Protein AF-A0A970QDA0-F1 (afdb_monomer_lite)

Radius of gyration: 39.22 Å; chains: 1; bounding box: 93×27×110 Å

Secondary structure (DSSP, 8-state):
--HHHHHHHHS-SS-HHHHIIIIITT-HHHHHHHHHHHS-S--TT---SSHHHHHT-S----HHHHHHHHHHHHHHTHHHHHHHHHHHHHHHHHHHHHHHHHHHHHHHHHHHHHHHHHHHHHHHHHHHHHHHHHTT-S------------------------------------------------------

pLDDT: mean 73.21, std 20.28, range [34.41, 95.0]

Structure (mmCIF, N/CA/C/O backbone):
data_AF-A0A970QDA0-F1
#
_entry.id   AF-A0A970QDA0-F1
#
loop_
_atom_site.group_PDB
_atom_site.id
_atom_site.type_symbol
_atom_site.label_atom_id
_atom_site.label_alt_id
_atom_site.label_comp_id
_atom_site.label_asym_id
_atom_site.label_entity_id
_atom_site.label_seq_id
_atom_site.pdbx_PDB_ins_code
_atom_site.Cartn_x
_atom_site.Cartn_y
_atom_site.Cartn_z
_atom_site.occupancy
_atom_site.B_iso_or_equiv
_atom_site.auth_seq_id
_atom_site.auth_comp_id
_atom_site.auth_asym_id
_atom_site.auth_atom_id
_atom_site.pdbx_PDB_model_num
ATOM 1 N N . MET A 1 1 ? -12.829 0.512 25.820 1.00 68.25 1 MET A N 1
ATOM 2 C CA . MET A 1 1 ? -12.091 -0.408 24.930 1.00 68.25 1 MET A CA 1
ATOM 3 C C . MET A 1 1 ? -10.737 0.226 24.695 1.00 68.25 1 MET A C 1
ATOM 5 O O . MET A 1 1 ? -10.721 1.421 24.430 1.00 68.25 1 MET A O 1
ATOM 9 N N . ASP A 1 2 ? -9.644 -0.507 24.900 1.00 84.81 2 ASP A N 1
ATOM 10 C CA . ASP A 1 2 ? -8.295 0.014 24.648 1.00 84.81 2 ASP A CA 1
ATOM 11 C C . ASP A 1 2 ? -8.039 0.102 23.134 1.00 84.81 2 ASP A C 1
ATOM 13 O O . ASP A 1 2 ? -8.603 -0.679 22.363 1.00 84.81 2 ASP A O 1
ATOM 17 N N . ILE A 1 3 ? -7.206 1.044 22.701 1.00 84.81 3 ILE A N 1
ATOM 18 C CA . ILE A 1 3 ? -6.942 1.313 21.284 1.00 84.81 3 ILE A CA 1
ATOM 19 C C . ILE A 1 3 ? -6.270 0.119 20.588 1.00 84.81 3 ILE A C 1
ATOM 21 O O . ILE A 1 3 ? -6.556 -0.160 19.426 1.00 84.81 3 ILE A O 1
ATOM 25 N N . VAL A 1 4 ? -5.475 -0.663 21.326 1.00 86.06 4 VAL A N 1
ATOM 26 C CA . VAL A 1 4 ? -4.876 -1.913 20.835 1.00 86.06 4 VAL A CA 1
ATOM 27 C C . VAL A 1 4 ? -5.954 -2.967 20.590 1.00 86.06 4 VAL A C 1
ATOM 29 O O . VAL A 1 4 ? -6.064 -3.500 19.489 1.00 86.06 4 VAL A O 1
ATOM 32 N N . THR A 1 5 ? -6.831 -3.198 21.572 1.00 85.38 5 THR A N 1
ATOM 33 C CA . THR A 1 5 ? -7.961 -4.135 21.418 1.00 85.38 5 THR A CA 1
ATOM 34 C C . THR A 1 5 ? -8.923 -3.706 20.306 1.00 85.38 5 THR A C 1
ATOM 36 O O . THR A 1 5 ? -9.565 -4.540 19.663 1.00 85.38 5 THR A O 1
ATOM 39 N N . PHE A 1 6 ? -9.017 -2.396 20.048 1.00 86.94 6 PHE A N 1
ATOM 40 C CA . PHE A 1 6 ? -9.775 -1.848 18.931 1.00 86.94 6 PHE A CA 1
ATOM 41 C C . PHE A 1 6 ? -9.149 -2.255 17.594 1.00 86.94 6 PHE A C 1
ATOM 43 O O . PHE A 1 6 ? -9.845 -2.788 16.731 1.00 86.94 6 PHE A O 1
ATOM 50 N N . TRP A 1 7 ? -7.835 -2.090 17.432 1.00 88.69 7 TRP A N 1
ATOM 51 C CA . TRP A 1 7 ? -7.136 -2.576 16.244 1.00 88.69 7 TRP A CA 1
ATOM 52 C C . TRP A 1 7 ? -7.300 -4.087 16.055 1.00 88.69 7 TRP A C 1
ATOM 54 O O . TRP A 1 7 ? -7.633 -4.525 14.963 1.00 88.69 7 TRP A O 1
ATOM 64 N N . GLU A 1 8 ? -7.182 -4.895 17.105 1.00 87.44 8 GLU A N 1
ATOM 65 C CA . GLU A 1 8 ? -7.379 -6.350 16.993 1.00 87.44 8 GLU A CA 1
ATOM 66 C C . GLU A 1 8 ? -8.797 -6.725 16.535 1.00 87.44 8 GLU A C 1
ATOM 68 O O . GLU A 1 8 ? -8.993 -7.697 15.806 1.00 87.44 8 GLU A O 1
ATOM 73 N N . THR A 1 9 ? -9.796 -5.929 16.924 1.00 85.69 9 THR A N 1
ATOM 74 C CA . THR A 1 9 ? -11.198 -6.172 16.564 1.00 85.69 9 THR A CA 1
ATOM 75 C C . THR A 1 9 ? -11.522 -5.715 15.138 1.00 85.69 9 THR A C 1
ATOM 77 O O . THR A 1 9 ? -12.296 -6.371 14.440 1.00 85.69 9 THR A O 1
ATOM 80 N N . TYR A 1 10 ? -10.957 -4.587 14.691 1.00 86.19 10 TYR A N 1
ATOM 81 C CA . TYR A 1 10 ? -11.354 -3.922 13.440 1.00 86.19 10 TYR A CA 1
ATOM 82 C C . TYR A 1 10 ? -10.259 -3.886 12.359 1.00 86.19 10 TYR A C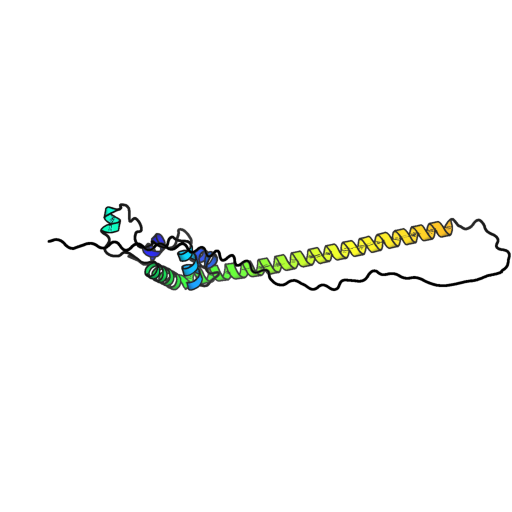 1
ATOM 84 O O . TYR A 1 10 ? -10.586 -3.838 11.173 1.00 86.19 10 TYR A O 1
ATOM 92 N N . GLY A 1 11 ? -8.984 -3.917 12.739 1.00 77.75 11 GLY A N 1
ATOM 93 C CA . GLY A 1 11 ? -7.785 -3.653 11.930 1.00 77.75 11 GLY A CA 1
ATOM 94 C C . GLY A 1 11 ? -7.262 -4.813 11.080 1.00 77.75 11 GLY A C 1
ATOM 95 O O . GLY A 1 11 ? -6.218 -4.675 10.447 1.00 77.75 11 GLY A O 1
ATOM 96 N N . SER A 1 12 ? -8.008 -5.921 10.980 1.00 75.62 12 SER A N 1
ATOM 97 C CA . SER A 1 12 ? -7.566 -7.164 10.321 1.00 75.62 12 SER A CA 1
ATOM 98 C C . SER A 1 12 ? -6.380 -7.823 11.049 1.00 75.62 12 SER A C 1
ATOM 100 O O . SER A 1 12 ? -5.769 -7.254 11.944 1.00 75.62 12 SER A O 1
ATOM 102 N N . THR A 1 13 ? -6.041 -9.058 10.679 1.00 82.88 13 THR A N 1
ATOM 103 C CA . THR A 1 13 ? -4.892 -9.806 11.229 1.00 82.88 13 THR A CA 1
ATOM 104 C C . THR A 1 13 ? -3.544 -9.350 10.652 1.00 82.88 13 THR A C 1
ATOM 106 O O . THR A 1 13 ? -2.541 -10.046 10.778 1.00 82.88 13 THR A O 1
ATOM 109 N N . THR A 1 14 ? -3.525 -8.224 9.945 1.00 87.56 14 THR A N 1
ATOM 110 C CA . THR A 1 14 ? -2.367 -7.682 9.224 1.00 87.56 14 THR A CA 1
ATOM 111 C C . THR A 1 14 ? -1.605 -6.670 10.072 1.00 87.56 14 THR A C 1
ATOM 113 O O . THR A 1 14 ? -2.196 -5.946 10.871 1.00 87.56 14 THR A O 1
ATOM 116 N N . SER A 1 15 ? -0.289 -6.586 9.856 1.00 92.12 15 SER A N 1
ATOM 117 C CA . SER A 1 15 ? 0.554 -5.551 10.461 1.00 92.12 15 SER A CA 1
ATOM 118 C C . SER A 1 15 ? 0.097 -4.147 10.027 1.00 92.12 15 SER A C 1
ATOM 120 O O . SER A 1 15 ? -0.318 -3.984 8.875 1.00 92.12 15 SER A O 1
ATOM 122 N N . PRO A 1 16 ? 0.206 -3.112 10.884 1.00 92.56 16 PRO A N 1
ATOM 123 C CA . PRO A 1 16 ? -0.085 -1.724 10.512 1.00 92.56 16 PRO A CA 1
ATOM 124 C C . PRO A 1 16 ? 0.681 -1.252 9.268 1.00 92.56 16 PRO A C 1
ATOM 126 O O . PRO A 1 16 ? 0.113 -0.576 8.412 1.00 92.56 16 PRO A O 1
ATOM 129 N N . ALA A 1 17 ? 1.944 -1.670 9.120 1.00 92.94 17 ALA A N 1
ATOM 130 C CA . ALA A 1 17 ? 2.762 -1.340 7.951 1.00 92.94 17 ALA A CA 1
ATOM 131 C C . ALA A 1 17 ? 2.180 -1.937 6.663 1.00 92.94 17 ALA A C 1
ATOM 133 O O . ALA A 1 17 ? 1.976 -1.224 5.679 1.00 92.94 17 ALA A O 1
ATOM 134 N N . ASP A 1 18 ? 1.835 -3.226 6.697 1.00 92.25 18 ASP A N 1
ATOM 135 C CA . ASP A 1 18 ? 1.219 -3.913 5.561 1.00 92.25 18 ASP A CA 1
ATOM 136 C C . ASP A 1 18 ? -0.144 -3.317 5.228 1.00 92.25 18 ASP A C 1
ATOM 138 O O . ASP A 1 18 ? -0.474 -3.137 4.059 1.00 92.25 18 ASP A O 1
ATOM 142 N N . PHE A 1 19 ? -0.927 -2.964 6.247 1.00 93.81 19 PHE A N 1
ATOM 143 C CA . PHE A 1 19 ? -2.225 -2.330 6.075 1.00 93.81 19 PHE A CA 1
ATOM 144 C C . PHE A 1 19 ? -2.097 -0.997 5.326 1.00 93.81 19 PHE A C 1
ATOM 146 O O . PHE A 1 19 ? -2.723 -0.792 4.281 1.00 93.81 19 PHE A O 1
ATOM 153 N N . VAL A 1 20 ? -1.249 -0.092 5.819 1.00 94.00 20 VAL A N 1
ATOM 154 C CA . VAL A 1 20 ? -1.057 1.222 5.193 1.00 94.00 20 VAL A CA 1
ATOM 155 C C . VAL A 1 20 ? -0.472 1.073 3.787 1.00 94.00 20 VAL A C 1
ATOM 157 O O . VAL A 1 20 ? -0.876 1.795 2.870 1.00 94.00 20 VAL A O 1
ATOM 160 N N . TRP A 1 21 ? 0.425 0.109 3.576 1.00 93.56 21 TRP A N 1
ATOM 161 C CA . TRP A 1 21 ? 1.013 -0.153 2.267 1.00 93.56 21 TRP A CA 1
ATOM 162 C C . TRP A 1 21 ? 0.007 -0.715 1.254 1.00 93.56 21 TRP A C 1
ATOM 164 O O . TRP A 1 21 ? -0.106 -0.188 0.144 1.00 93.56 21 TRP A O 1
ATOM 174 N N . GLN A 1 22 ? -0.750 -1.748 1.625 1.00 91.06 22 GLN A N 1
ATOM 175 C CA . GLN A 1 22 ? -1.690 -2.432 0.733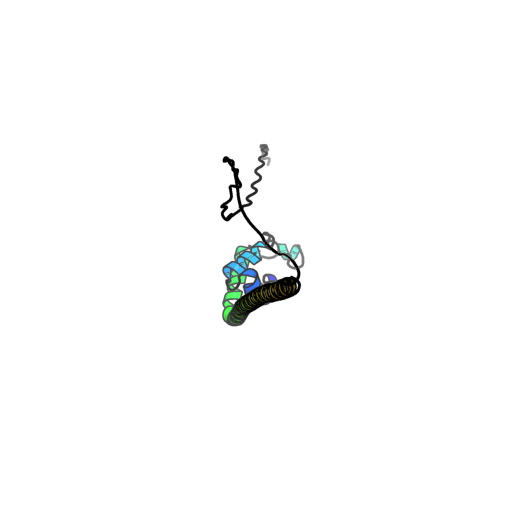 1.00 91.06 22 GLN A CA 1
ATOM 176 C C . GLN A 1 22 ? -2.851 -1.528 0.319 1.00 91.06 22 GLN A C 1
ATOM 178 O O . GLN A 1 22 ? -3.201 -1.471 -0.862 1.00 91.06 22 GLN A O 1
ATOM 183 N N . TYR A 1 23 ? -3.445 -0.807 1.273 1.00 90.94 23 TYR A N 1
ATOM 184 C CA . TYR A 1 23 ? -4.644 -0.016 1.004 1.00 90.94 23 TYR A CA 1
ATOM 185 C C . TYR A 1 23 ? -4.303 1.425 0.593 1.00 90.94 23 TYR A C 1
ATOM 187 O O . TYR A 1 23 ? -4.865 1.941 -0.379 1.00 90.94 23 TYR A O 1
ATOM 195 N N . GLY A 1 24 ? -3.372 2.079 1.289 1.00 88.88 24 GLY A N 1
ATOM 196 C CA . GLY A 1 24 ? -3.097 3.512 1.132 1.00 88.88 24 GLY A CA 1
ATOM 197 C C . GLY A 1 24 ? -1.805 3.871 0.410 1.00 88.88 24 GLY A C 1
ATOM 198 O O . GLY A 1 24 ? -1.641 5.030 0.044 1.00 88.88 24 GLY A O 1
ATOM 199 N N . LYS A 1 25 ? -0.882 2.920 0.204 1.00 89.69 25 LYS A N 1
ATOM 200 C CA . LYS A 1 25 ? 0.476 3.182 -0.315 1.00 89.69 25 LYS A CA 1
ATOM 201 C C . LYS A 1 25 ? 1.237 4.264 0.480 1.00 89.69 25 LYS A C 1
ATOM 203 O O . LYS A 1 25 ? 2.090 4.975 -0.057 1.00 89.69 25 LYS A O 1
ATOM 208 N N . GLY A 1 26 ? 0.950 4.364 1.780 1.00 86.50 26 GLY A N 1
ATOM 209 C CA . GLY A 1 26 ? 1.550 5.347 2.690 1.00 86.50 26 GLY A CA 1
ATOM 210 C C . GLY A 1 26 ? 0.618 6.449 3.182 1.00 86.50 26 GLY A C 1
ATOM 211 O O . GLY A 1 26 ? 1.019 7.181 4.078 1.00 86.50 26 GLY A O 1
ATOM 212 N N . ASP A 1 27 ? -0.600 6.562 2.649 1.00 91.94 27 ASP A N 1
ATOM 213 C CA . ASP A 1 27 ? -1.609 7.486 3.176 1.00 91.94 27 ASP A CA 1
ATOM 214 C C . ASP A 1 27 ? -2.617 6.767 4.090 1.00 91.94 27 ASP A C 1
ATOM 216 O O . ASP A 1 27 ? -3.281 5.813 3.672 1.00 91.94 27 ASP A O 1
ATOM 220 N N . ILE A 1 28 ? -2.736 7.243 5.332 1.00 93.44 28 ILE A N 1
ATOM 221 C CA . ILE A 1 28 ? -3.591 6.666 6.380 1.00 93.44 28 ILE A CA 1
ATOM 222 C C . ILE A 1 28 ? -5.070 6.822 6.013 1.00 93.44 28 ILE A C 1
ATOM 224 O O . ILE A 1 28 ? -5.828 5.851 6.074 1.00 93.44 28 ILE A O 1
ATOM 228 N N . ASP A 1 29 ? -5.486 8.020 5.594 1.00 93.19 29 ASP A N 1
ATOM 229 C CA . ASP A 1 29 ? -6.893 8.318 5.307 1.00 93.19 29 ASP A CA 1
ATOM 230 C C . ASP A 1 29 ? -7.392 7.473 4.126 1.00 93.19 29 ASP A C 1
ATOM 232 O O . ASP A 1 29 ? -8.417 6.785 4.215 1.00 93.19 29 ASP A O 1
ATOM 236 N N . THR A 1 30 ? -6.604 7.421 3.047 1.00 93.56 30 THR A N 1
ATOM 237 C CA . THR A 1 30 ? -6.895 6.556 1.901 1.00 93.56 30 THR A CA 1
ATOM 238 C C . THR A 1 30 ? -6.893 5.074 2.282 1.00 93.56 30 THR A C 1
ATOM 240 O O . THR A 1 30 ? -7.773 4.339 1.816 1.00 93.56 30 THR A O 1
ATOM 243 N N . ALA A 1 31 ? -5.952 4.619 3.123 1.00 93.00 31 ALA A N 1
ATOM 244 C CA . ALA A 1 31 ? -5.891 3.228 3.577 1.00 93.00 31 ALA A CA 1
ATOM 245 C C . ALA A 1 31 ? -7.173 2.824 4.312 1.00 93.00 31 ALA A C 1
ATOM 247 O O . ALA A 1 31 ? -7.846 1.865 3.919 1.00 93.00 31 ALA A O 1
ATOM 248 N N . VAL A 1 32 ? -7.556 3.600 5.328 1.00 93.00 32 VAL A N 1
ATOM 249 C CA . VAL A 1 32 ? -8.740 3.337 6.150 1.00 93.00 32 VAL A CA 1
ATOM 250 C C . VAL A 1 32 ? -10.011 3.418 5.304 1.00 93.00 32 VAL A C 1
ATOM 252 O O . VAL A 1 32 ? -10.837 2.503 5.346 1.00 93.00 32 VAL A O 1
ATOM 255 N N . LYS A 1 33 ? -10.166 4.439 4.451 1.00 92.06 33 LYS A N 1
ATOM 256 C CA . LYS A 1 33 ? -11.346 4.565 3.576 1.00 92.06 33 LYS A CA 1
ATOM 257 C C . LYS A 1 33 ? -11.494 3.388 2.618 1.00 92.06 33 LYS A C 1
ATOM 259 O O . LYS A 1 33 ? -12.608 2.882 2.457 1.00 92.06 33 LYS A O 1
ATOM 264 N N . LYS A 1 34 ? -10.407 2.943 1.980 1.00 93.25 34 LYS A N 1
ATOM 265 C CA . LYS A 1 34 ? -10.437 1.785 1.072 1.00 93.25 34 LYS A CA 1
ATOM 266 C C . LYS A 1 34 ? -10.735 0.492 1.818 1.00 93.25 34 LYS A C 1
ATOM 268 O O . LYS A 1 34 ? -11.597 -0.257 1.365 1.00 93.25 34 LYS A O 1
ATOM 273 N N . TYR A 1 35 ? -10.107 0.266 2.968 1.00 91.56 35 TYR A N 1
ATOM 274 C CA . TYR A 1 35 ? -10.378 -0.903 3.799 1.00 91.56 35 TYR A CA 1
ATOM 275 C C . TYR A 1 35 ? -11.853 -0.971 4.223 1.00 91.56 35 TYR A C 1
ATOM 277 O O . TYR A 1 35 ? -12.536 -1.966 3.981 1.00 91.56 35 TYR A O 1
ATOM 285 N N . LEU A 1 36 ? -12.398 0.128 4.751 1.00 89.44 36 LEU A N 1
ATOM 286 C CA . LEU A 1 36 ? -13.795 0.188 5.186 1.00 89.44 36 LEU A CA 1
ATOM 287 C C . LEU A 1 36 ? -14.798 0.143 4.027 1.00 89.44 36 LEU A C 1
ATOM 289 O O . LEU A 1 36 ? -15.982 -0.060 4.273 1.00 89.44 36 LEU A O 1
ATOM 293 N N . ARG A 1 37 ? -14.387 0.410 2.778 1.00 89.19 37 ARG A N 1
ATOM 294 C CA . ARG A 1 37 ? -15.245 0.225 1.588 1.00 89.19 37 ARG A CA 1
ATOM 295 C C . ARG A 1 37 ? -15.416 -1.247 1.224 1.00 89.19 37 ARG A C 1
ATOM 297 O O . ARG A 1 37 ? -16.441 -1.594 0.655 1.00 89.19 37 ARG A O 1
ATOM 304 N N . GLN A 1 38 ? -14.426 -2.086 1.525 1.00 87.19 38 GLN A N 1
ATOM 305 C CA . GLN A 1 38 ? -14.481 -3.523 1.237 1.00 87.19 38 GLN A CA 1
ATOM 306 C C . GLN A 1 38 ? -15.329 -4.293 2.252 1.00 87.19 38 GLN A C 1
ATOM 308 O O . GLN A 1 38 ? -15.718 -5.433 2.011 1.00 87.19 38 GLN A O 1
ATOM 313 N N . LYS A 1 39 ? -15.603 -3.685 3.404 1.00 83.31 39 LYS A N 1
ATOM 314 C CA . LYS A 1 39 ? -16.379 -4.296 4.473 1.00 83.31 39 LYS A CA 1
ATOM 315 C C . LYS A 1 39 ? -17.857 -3.907 4.347 1.00 83.31 39 LYS A C 1
ATOM 317 O O . LYS A 1 39 ? -18.158 -2.792 3.915 1.00 83.31 39 LYS A O 1
ATOM 322 N N . PRO A 1 40 ? -18.786 -4.803 4.726 1.00 75.94 40 PRO A N 1
ATOM 323 C CA . PRO A 1 40 ? -20.213 -4.503 4.709 1.00 75.94 40 PRO A CA 1
ATOM 324 C C . PRO A 1 40 ? -20.528 -3.222 5.487 1.00 75.94 40 PRO A C 1
ATOM 326 O O . PRO A 1 40 ? -19.939 -2.962 6.534 1.00 75.94 40 PRO A O 1
ATOM 329 N N . SER A 1 41 ? -21.494 -2.434 5.006 1.00 64.25 41 SER A N 1
ATOM 330 C CA . SER A 1 41 ? -21.889 -1.166 5.642 1.00 64.25 41 SER A CA 1
ATOM 331 C C . SER A 1 41 ? -22.409 -1.337 7.075 1.00 64.25 41 SER A C 1
ATOM 333 O O . SER A 1 41 ? -22.393 -0.385 7.855 1.00 64.25 41 SER A O 1
ATOM 335 N N . PHE A 1 42 ? -22.825 -2.549 7.446 1.00 58.38 42 PHE A N 1
ATOM 336 C CA . PHE A 1 42 ? -23.323 -2.881 8.775 1.00 58.38 42 PHE A CA 1
ATOM 337 C C . PHE A 1 42 ? -22.182 -3.193 9.752 1.00 58.38 42 PHE A C 1
ATOM 339 O O . PHE A 1 42 ? -22.006 -4.323 10.191 1.00 58.38 42 PHE A O 1
ATOM 346 N N . TYR A 1 43 ? -21.443 -2.158 10.151 1.00 65.19 43 TYR A N 1
ATOM 347 C CA . TYR A 1 43 ? -20.630 -2.208 11.375 1.00 65.19 43 TYR A CA 1
ATOM 348 C C . TYR A 1 43 ? -21.486 -2.150 12.652 1.00 65.19 43 TYR A C 1
ATOM 350 O O . TYR A 1 43 ? -21.015 -2.507 13.729 1.00 65.19 43 TYR A O 1
ATOM 358 N N . GLY A 1 44 ? -22.758 -1.749 12.521 1.00 56.62 44 GLY A N 1
ATOM 359 C CA . GLY A 1 44 ? -23.671 -1.502 13.639 1.00 56.62 44 GLY A CA 1
ATOM 360 C C . GLY A 1 44 ? -24.088 -2.738 14.438 1.00 56.62 44 GLY A C 1
ATOM 361 O O . GLY A 1 44 ? -24.552 -2.586 15.561 1.00 56.62 44 GLY A O 1
ATOM 362 N N . ILE A 1 45 ? -23.900 -3.958 13.917 1.00 63.25 45 ILE A N 1
ATOM 363 C CA . ILE A 1 45 ? -24.213 -5.185 14.665 1.00 63.25 45 ILE A CA 1
ATOM 364 C C . ILE A 1 45 ? -23.127 -6.237 14.428 1.00 63.25 45 ILE A C 1
ATOM 366 O O . ILE A 1 45 ? -23.345 -7.261 13.785 1.00 63.25 45 ILE A O 1
ATOM 370 N N . MET A 1 46 ? -21.919 -5.980 14.927 1.00 64.12 46 MET A N 1
ATOM 371 C CA . MET A 1 46 ? -20.899 -7.027 14.973 1.00 64.12 46 MET A CA 1
ATOM 372 C C . MET A 1 46 ? -21.168 -7.975 16.132 1.00 64.12 46 MET A C 1
ATOM 374 O O . MET A 1 46 ? -21.217 -7.550 17.285 1.00 64.12 46 MET A O 1
ATOM 378 N N . GLN A 1 47 ? -21.339 -9.258 15.814 1.00 66.31 47 GLN A N 1
ATOM 379 C CA . GLN A 1 47 ? -21.640 -10.296 16.791 1.00 66.31 47 GLN A CA 1
ATOM 380 C C . GLN A 1 47 ? -20.518 -10.401 17.836 1.00 66.31 47 GLN A C 1
ATOM 382 O O . GLN A 1 47 ? -19.424 -10.887 17.554 1.00 66.31 47 GLN A O 1
ATOM 387 N N . ARG A 1 48 ? -20.804 -9.988 19.073 1.00 66.56 48 ARG A N 1
ATOM 388 C CA . ARG A 1 48 ? -19.897 -10.076 20.230 1.00 66.56 48 ARG A CA 1
ATOM 389 C C . ARG A 1 48 ? -20.090 -11.409 20.954 1.00 66.56 48 ARG A C 1
ATOM 391 O O . ARG A 1 48 ? -20.536 -11.451 22.100 1.00 66.56 48 ARG A O 1
ATOM 398 N N . GLY A 1 49 ? -19.843 -12.512 20.249 1.00 76.44 49 GLY A N 1
ATOM 399 C CA . GLY A 1 49 ? -20.073 -13.874 20.742 1.00 76.44 49 GLY A CA 1
ATOM 400 C C . GLY A 1 49 ? -21.500 -14.363 20.483 1.00 76.44 49 GLY A C 1
ATOM 401 O O . GLY A 1 49 ? -21.722 -15.121 19.544 1.00 76.44 49 GLY A O 1
ATOM 402 N N . THR A 1 50 ? -22.486 -13.917 21.267 1.00 77.69 50 THR A N 1
ATOM 403 C CA . THR 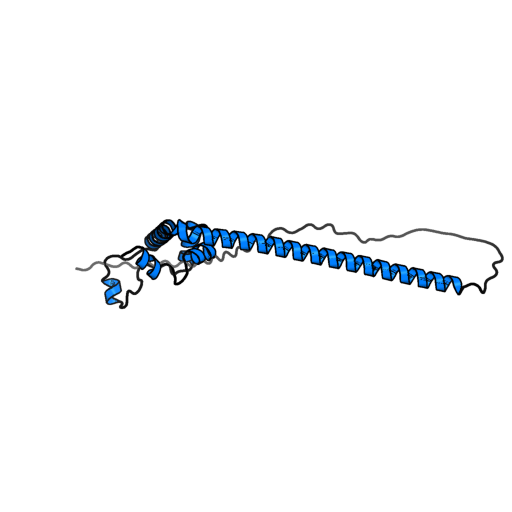A 1 50 ? -23.906 -14.278 21.070 1.00 77.69 50 THR A CA 1
ATOM 404 C C . THR A 1 50 ? -24.735 -13.081 20.604 1.00 77.69 50 THR A C 1
ATOM 406 O O . THR A 1 50 ? -24.378 -11.928 20.844 1.00 77.69 50 THR A O 1
ATOM 409 N N . TRP A 1 51 ? -25.881 -13.324 19.964 1.00 78.12 51 TRP A N 1
ATOM 410 C CA . TRP A 1 51 ? -26.801 -12.239 19.598 1.00 78.12 51 TRP A CA 1
ATOM 411 C C . TRP A 1 51 ? -27.290 -11.452 20.820 1.00 78.12 51 TRP A C 1
ATOM 413 O O . TRP A 1 51 ? -27.363 -10.229 20.759 1.00 78.12 51 TRP A O 1
ATOM 423 N N . ARG A 1 52 ? -27.526 -12.123 21.958 1.00 78.62 52 ARG A N 1
ATOM 424 C CA . ARG A 1 52 ? -27.928 -11.471 23.214 1.00 78.62 52 ARG A CA 1
ATOM 425 C C . ARG A 1 52 ? -26.887 -10.450 23.675 1.00 78.62 52 ARG A C 1
ATOM 427 O O . ARG A 1 52 ? -27.220 -9.286 23.840 1.00 78.62 52 ARG A O 1
ATOM 434 N N . THR A 1 53 ? -25.624 -10.862 23.773 1.00 76.75 53 THR A N 1
ATOM 435 C CA . THR A 1 53 ? -24.516 -9.983 24.191 1.00 76.75 53 THR A CA 1
ATOM 436 C C . THR A 1 53 ? -24.229 -8.865 23.189 1.00 76.75 53 THR A C 1
ATOM 438 O O . THR A 1 53 ? -23.696 -7.820 23.551 1.00 76.75 53 THR A O 1
ATOM 441 N N . THR A 1 54 ? -24.590 -9.067 21.922 1.00 71.81 54 THR A N 1
ATOM 442 C CA . THR A 1 54 ? -24.437 -8.052 20.875 1.00 71.81 54 THR A CA 1
ATOM 443 C C . THR A 1 54 ? -25.456 -6.926 21.038 1.00 71.81 54 THR A C 1
ATOM 445 O O . THR A 1 54 ? -25.080 -5.755 21.007 1.00 71.81 54 THR A O 1
ATOM 448 N N . PHE A 1 55 ? -26.727 -7.265 21.269 1.00 77.06 55 PHE A N 1
ATOM 449 C CA . PHE A 1 55 ? -27.793 -6.278 21.469 1.00 77.06 55 PHE A CA 1
ATOM 450 C C . PHE A 1 55 ? -27.800 -5.651 22.866 1.00 77.06 55 PHE A C 1
ATOM 452 O O . PHE A 1 55 ? -28.288 -4.540 23.024 1.00 77.06 55 PHE A O 1
ATOM 459 N N . GLU A 1 56 ? -27.229 -6.328 23.861 1.00 80.00 56 GLU A N 1
ATOM 460 C CA . GLU A 1 56 ? -27.055 -5.803 25.222 1.00 80.00 56 GLU A CA 1
ATOM 461 C C . GLU A 1 56 ? -25.891 -4.798 25.322 1.00 80.00 56 GLU A C 1
ATOM 463 O O . GLU A 1 56 ? -25.717 -4.136 26.342 1.00 80.00 56 GLU A O 1
ATOM 468 N N . SER A 1 57 ? -25.081 -4.660 24.265 1.00 72.25 57 SER A N 1
ATOM 469 C CA . SER A 1 57 ? -23.945 -3.743 24.273 1.00 72.25 57 SER A CA 1
ATOM 470 C C . SER A 1 57 ? -24.377 -2.279 24.138 1.00 72.25 57 SER A C 1
ATOM 472 O O . SER A 1 57 ? -25.060 -1.892 23.195 1.00 72.25 57 SER A O 1
ATOM 474 N N . GLU A 1 58 ? -23.916 -1.454 25.079 1.00 69.62 58 GLU A N 1
ATOM 475 C CA . GLU A 1 58 ? -24.266 -0.030 25.191 1.00 69.62 58 GLU A CA 1
ATOM 476 C C . GLU A 1 58 ? -23.710 0.823 24.034 1.00 69.62 58 GLU A C 1
ATOM 478 O O . GLU A 1 58 ? -24.272 1.853 23.679 1.00 69.62 58 GLU A O 1
ATOM 483 N N . ASN A 1 59 ? -22.621 0.368 23.403 1.00 72.94 59 ASN A N 1
ATOM 484 C CA . ASN A 1 59 ? -21.921 1.099 22.349 1.00 72.94 59 ASN A CA 1
ATOM 485 C C . ASN A 1 59 ? -21.894 0.301 21.041 1.00 72.94 59 ASN A C 1
ATOM 487 O O . ASN A 1 59 ? -21.055 -0.593 20.863 1.00 72.94 59 ASN A O 1
ATOM 491 N N . GLN A 1 60 ? -22.781 0.661 20.113 1.00 76.50 60 GLN A N 1
ATOM 492 C CA . GLN A 1 60 ? -22.735 0.227 18.717 1.00 76.50 60 GLN A CA 1
ATOM 493 C C . GLN A 1 60 ? -21.887 1.216 17.914 1.00 76.50 60 GLN A C 1
ATOM 495 O O . GLN A 1 60 ? -22.229 2.391 17.794 1.00 76.50 60 GLN A O 1
ATOM 500 N N . TYR A 1 61 ? -20.760 0.755 17.374 1.00 80.62 61 TYR A N 1
ATOM 501 C CA . TYR A 1 61 ? -19.878 1.613 16.590 1.00 80.62 61 TYR A CA 1
ATOM 502 C C . TYR A 1 61 ? -20.376 1.697 15.150 1.00 80.62 61 TYR A C 1
ATOM 504 O O . TYR A 1 61 ? -20.505 0.687 14.455 1.00 80.62 61 TYR A O 1
ATOM 512 N N . ASN A 1 62 ? -20.640 2.916 14.688 1.00 84.31 62 ASN A N 1
ATOM 513 C CA . ASN A 1 62 ? -20.890 3.160 13.276 1.00 84.31 62 ASN A CA 1
ATOM 514 C C . ASN A 1 62 ? -19.560 3.100 12.490 1.00 84.31 62 ASN A C 1
ATOM 516 O O . ASN A 1 62 ? -18.463 3.084 13.055 1.00 84.31 62 ASN A O 1
ATOM 520 N N . ARG A 1 63 ? -19.651 3.071 11.158 1.00 85.31 63 ARG A N 1
ATOM 521 C CA . ARG A 1 63 ? -18.472 3.023 10.279 1.00 85.31 63 ARG A CA 1
ATOM 522 C C . ARG A 1 63 ? -17.523 4.210 10.489 1.00 85.31 63 ARG A C 1
ATOM 524 O O . ARG A 1 63 ? -16.316 4.049 10.344 1.00 85.31 63 ARG A O 1
ATOM 531 N N . GLU A 1 64 ? -18.057 5.377 10.833 1.00 87.31 64 GLU A N 1
ATOM 532 C CA . GLU A 1 64 ? -17.273 6.591 11.078 1.00 87.31 64 GLU A CA 1
ATOM 533 C C . GLU A 1 64 ? -16.441 6.461 12.360 1.00 87.31 64 GLU A C 1
ATOM 535 O O . GLU A 1 64 ? -15.236 6.684 12.330 1.00 87.31 64 GLU A O 1
ATOM 540 N N . CYS A 1 65 ? -17.027 5.983 13.457 1.00 87.88 65 CYS A N 1
ATOM 541 C CA . CYS A 1 65 ? -16.326 5.677 14.700 1.00 87.88 65 CYS A CA 1
ATOM 542 C C . CYS A 1 65 ? -15.209 4.658 14.472 1.00 87.88 65 CYS A C 1
ATOM 544 O O . CYS A 1 65 ? -14.115 4.820 15.006 1.00 87.88 65 CYS A O 1
ATOM 546 N N . VAL A 1 66 ? -15.461 3.634 13.649 1.00 88.50 66 VAL A N 1
ATOM 547 C CA . VAL A 1 66 ? -14.421 2.674 13.258 1.00 88.50 66 VAL A CA 1
ATOM 548 C C . VAL A 1 66 ? -13.316 3.355 12.462 1.00 88.50 66 VAL A C 1
ATOM 550 O O . VAL A 1 66 ? -12.145 3.106 12.730 1.00 88.50 66 VAL A O 1
ATOM 553 N N . SER A 1 67 ? -13.661 4.250 11.534 1.00 90.81 67 SER A N 1
ATOM 554 C CA . SER A 1 67 ? -12.660 5.005 10.778 1.00 90.81 67 SER A CA 1
ATOM 555 C C . SER A 1 67 ? -11.762 5.843 11.685 1.00 90.81 67 SER A C 1
ATOM 557 O O . SER A 1 67 ? -10.544 5.716 11.596 1.00 90.81 67 SER A O 1
ATOM 559 N N . PHE A 1 68 ? -12.342 6.588 12.628 1.00 91.19 68 PHE A N 1
ATOM 560 C CA . PHE A 1 68 ? -11.582 7.401 13.572 1.00 91.19 68 PHE A CA 1
ATOM 561 C C . PHE A 1 68 ? -10.711 6.547 14.492 1.00 91.19 68 PHE A C 1
ATOM 563 O O . PHE A 1 68 ? -9.552 6.882 14.708 1.00 91.19 68 PHE A O 1
ATOM 570 N N . GLY A 1 69 ? -11.232 5.425 14.995 1.00 90.94 69 GLY A N 1
ATOM 571 C CA . GLY A 1 69 ? -10.461 4.530 15.857 1.00 90.94 69 GLY A CA 1
ATOM 572 C C . GLY A 1 69 ? -9.275 3.881 15.137 1.00 90.94 69 GLY A C 1
ATOM 573 O O . GLY A 1 69 ? -8.187 3.802 15.703 1.00 90.94 69 GLY A O 1
ATOM 574 N N . LEU A 1 70 ? -9.454 3.471 13.876 1.00 91.69 70 LEU A N 1
ATOM 575 C CA . LEU A 1 70 ? -8.360 2.933 13.060 1.00 91.69 70 LEU A CA 1
ATOM 576 C C . LEU A 1 70 ? -7.316 4.004 12.733 1.00 91.69 70 LEU A C 1
ATOM 578 O O . LEU A 1 70 ? -6.124 3.730 12.829 1.00 91.69 70 LEU A O 1
ATOM 582 N N . MET A 1 71 ? -7.749 5.216 12.377 1.00 93.81 71 MET A N 1
ATOM 583 C CA . MET A 1 71 ? -6.834 6.330 12.118 1.00 93.81 71 MET A CA 1
ATOM 584 C C . MET A 1 71 ? -6.022 6.684 13.363 1.00 93.81 71 MET A C 1
ATOM 586 O O . MET A 1 71 ? -4.801 6.725 13.282 1.00 93.81 71 MET A O 1
ATOM 590 N N . ALA A 1 72 ? -6.672 6.833 14.520 1.00 93.81 72 ALA A N 1
ATOM 591 C CA . ALA A 1 72 ? -6.000 7.172 15.771 1.00 93.81 72 ALA A CA 1
ATOM 592 C C . ALA A 1 72 ? -4.938 6.131 16.168 1.00 93.81 72 ALA A C 1
ATOM 594 O O . ALA A 1 72 ? -3.857 6.488 16.631 1.00 93.81 72 ALA A O 1
ATOM 595 N N . TYR A 1 73 ? -5.217 4.840 15.955 1.00 93.81 73 TYR A N 1
ATOM 596 C CA . TYR A 1 73 ? -4.236 3.784 16.206 1.00 93.81 73 TYR A CA 1
ATOM 597 C C . TYR A 1 73 ? -3.038 3.868 15.248 1.00 93.81 73 TYR A C 1
ATOM 599 O O . TYR A 1 73 ? -1.887 3.726 15.666 1.00 93.81 73 TYR A O 1
ATOM 607 N N . LEU A 1 74 ? -3.296 4.110 13.960 1.00 93.50 74 LEU A N 1
ATOM 608 C CA . LEU A 1 74 ? -2.246 4.245 12.950 1.00 93.50 74 LEU A CA 1
ATOM 609 C C . LEU A 1 74 ? -1.388 5.492 13.185 1.00 93.50 74 LEU A C 1
ATOM 61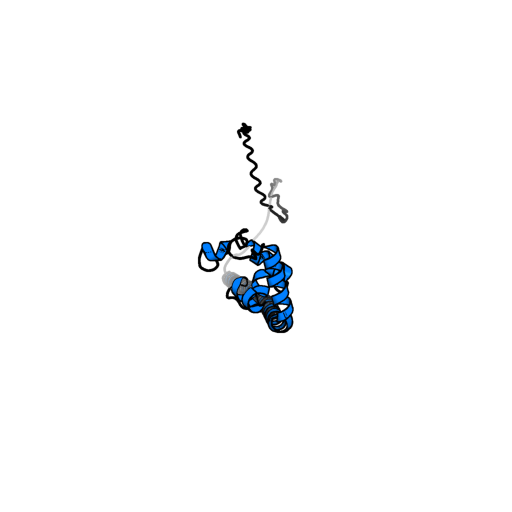1 O O . LEU A 1 74 ? -0.173 5.409 13.063 1.00 93.50 74 LEU A O 1
ATOM 615 N N . GLU A 1 75 ? -1.983 6.610 13.589 1.00 93.75 75 GLU A N 1
ATOM 616 C CA . GLU A 1 75 ? -1.251 7.822 13.976 1.00 93.75 75 GLU A CA 1
ATOM 617 C C . GLU A 1 75 ? -0.376 7.573 15.211 1.00 93.75 75 GLU A C 1
ATOM 619 O O . GLU A 1 75 ? 0.798 7.934 15.230 1.00 93.75 75 GLU A O 1
ATOM 624 N N . GLN A 1 76 ? -0.896 6.876 16.225 1.00 93.50 76 GLN A N 1
ATOM 625 C CA . GLN A 1 76 ? -0.118 6.561 17.425 1.00 93.50 76 GLN A CA 1
ATOM 626 C C . GLN A 1 76 ? 1.063 5.622 17.139 1.00 93.50 76 GLN A C 1
ATOM 628 O O . GLN A 1 76 ? 2.098 5.701 17.799 1.00 93.50 76 GLN A O 1
ATOM 633 N N . THR A 1 77 ? 0.913 4.726 16.165 1.00 92.19 77 THR A N 1
ATOM 634 C CA . THR A 1 77 ? 1.947 3.756 15.781 1.00 92.19 77 THR A CA 1
ATOM 635 C C . THR A 1 77 ? 2.813 4.230 14.611 1.00 92.19 77 THR A C 1
ATOM 637 O O . THR A 1 77 ? 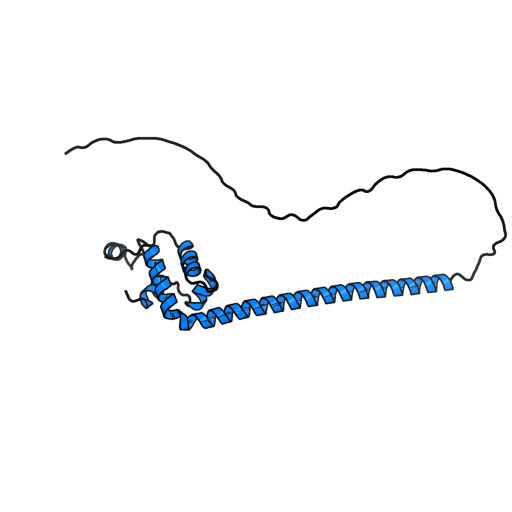3.666 3.464 14.156 1.00 92.19 77 THR A O 1
ATOM 640 N N . GLU A 1 78 ? 2.655 5.481 14.153 1.00 92.06 78 GLU A N 1
ATOM 641 C CA . GLU A 1 78 ? 3.319 6.036 12.962 1.00 92.06 78 GLU A CA 1
ATOM 642 C C . GLU A 1 78 ? 4.828 5.818 12.972 1.00 92.06 78 GLU A C 1
ATOM 644 O O . GLU A 1 78 ? 5.392 5.340 11.989 1.00 92.06 78 GLU A O 1
ATOM 649 N N . GLU A 1 79 ? 5.476 6.081 14.104 1.00 91.62 79 GLU A N 1
ATOM 650 C CA . GLU A 1 79 ? 6.927 5.945 14.248 1.00 91.62 79 GLU A CA 1
ATOM 651 C C . GLU A 1 79 ? 7.425 4.522 13.946 1.00 91.62 79 GLU A C 1
ATOM 653 O O . GLU A 1 79 ? 8.517 4.338 13.411 1.00 91.62 79 GLU A O 1
ATOM 658 N N . THR A 1 80 ? 6.602 3.508 14.225 1.00 92.19 80 THR A N 1
ATOM 659 C CA . THR A 1 80 ? 6.975 2.101 14.037 1.00 92.19 80 THR A CA 1
ATOM 660 C C . THR A 1 80 ? 6.767 1.611 12.607 1.00 92.19 80 THR A C 1
ATOM 662 O O . THR A 1 80 ? 7.604 0.874 12.087 1.00 92.19 80 THR A O 1
ATOM 665 N N . TRP A 1 81 ? 5.677 2.009 11.943 1.00 93.12 81 TRP A N 1
ATOM 666 C CA . TRP A 1 81 ? 5.341 1.480 10.617 1.00 93.12 81 TRP A CA 1
ATOM 667 C C . TRP A 1 81 ? 5.799 2.373 9.464 1.00 93.12 81 TRP A C 1
ATOM 669 O O . TRP A 1 81 ? 6.077 1.862 8.379 1.00 93.12 81 TRP A O 1
ATOM 679 N N . ARG A 1 82 ? 5.914 3.690 9.664 1.00 93.12 82 ARG A N 1
ATOM 680 C CA . ARG A 1 82 ? 6.333 4.634 8.621 1.00 93.12 82 ARG A CA 1
ATOM 681 C C . ARG A 1 82 ? 7.681 4.293 7.978 1.00 93.12 82 ARG A C 1
ATOM 683 O O . ARG A 1 82 ? 7.727 4.323 6.747 1.00 93.12 82 ARG A O 1
ATOM 690 N N . PRO A 1 83 ? 8.752 3.937 8.722 1.00 93.19 83 PRO A N 1
ATOM 691 C CA . PRO A 1 83 ? 10.016 3.566 8.086 1.00 93.19 83 PRO A CA 1
ATOM 692 C C . PRO A 1 83 ? 9.882 2.310 7.215 1.00 93.19 83 PRO A C 1
ATOM 694 O O . PRO A 1 83 ? 10.419 2.283 6.113 1.00 93.19 83 PRO A O 1
ATOM 697 N N . LEU A 1 84 ? 9.099 1.317 7.651 1.00 92.19 84 LEU A N 1
ATOM 698 C CA . LEU A 1 84 ? 8.860 0.083 6.891 1.00 92.19 84 LEU A CA 1
ATOM 699 C C . LEU A 1 84 ? 8.111 0.356 5.580 1.00 92.19 84 LEU A C 1
ATOM 701 O O . LEU A 1 84 ? 8.415 -0.221 4.538 1.00 92.19 84 LEU A O 1
ATOM 705 N N . VAL A 1 85 ? 7.133 1.263 5.618 1.00 92.38 85 VAL A N 1
ATOM 706 C CA . VAL A 1 85 ? 6.381 1.671 4.426 1.00 92.38 85 VAL A CA 1
ATOM 707 C C . VAL A 1 85 ? 7.256 2.474 3.459 1.00 92.38 85 VAL A C 1
ATOM 709 O O . VAL A 1 85 ? 7.131 2.312 2.244 1.00 92.38 85 VAL A O 1
ATOM 712 N N . GLU A 1 86 ? 8.149 3.322 3.971 1.00 90.12 86 GLU A N 1
ATOM 713 C CA . GLU A 1 86 ? 9.105 4.053 3.135 1.00 90.12 86 GLU A CA 1
ATOM 714 C C . GLU A 1 86 ? 10.102 3.106 2.461 1.00 90.12 86 GLU A C 1
ATOM 716 O O . GLU A 1 86 ? 10.336 3.215 1.259 1.00 90.12 86 GLU A O 1
ATOM 721 N N . GLU A 1 87 ? 10.634 2.137 3.205 1.00 90.44 87 GLU A N 1
ATOM 722 C CA . GLU A 1 87 ? 11.515 1.099 2.669 1.00 90.44 87 GLU A CA 1
ATOM 723 C C . GLU A 1 87 ? 10.813 0.298 1.565 1.00 90.44 87 GLU A C 1
ATOM 725 O O . GLU A 1 87 ? 11.351 0.147 0.467 1.00 90.44 87 GLU A O 1
ATOM 730 N N . ALA A 1 88 ? 9.567 -0.128 1.799 1.00 89.50 88 ALA A N 1
ATOM 731 C CA . ALA A 1 88 ? 8.762 -0.816 0.791 1.00 89.50 88 ALA A CA 1
ATOM 732 C C . ALA A 1 88 ? 8.538 0.047 -0.465 1.00 89.50 88 ALA A C 1
ATOM 734 O O . ALA A 1 88 ? 8.589 -0.459 -1.592 1.00 89.50 88 ALA A O 1
ATOM 735 N N . ARG A 1 89 ? 8.340 1.361 -0.298 1.00 90.00 89 ARG A N 1
ATOM 736 C CA . ARG A 1 89 ? 8.214 2.298 -1.422 1.00 90.00 89 ARG A CA 1
ATOM 737 C C . ARG A 1 89 ? 9.507 2.403 -2.217 1.00 90.00 89 ARG A C 1
ATOM 739 O O . ARG A 1 89 ? 9.468 2.347 -3.447 1.00 90.00 89 ARG A O 1
ATOM 746 N N . GLN A 1 90 ? 10.639 2.542 -1.538 1.00 90.25 90 GLN A N 1
ATOM 747 C CA . GLN A 1 90 ? 11.947 2.618 -2.184 1.00 90.25 90 GLN A CA 1
ATOM 748 C C . GLN A 1 90 ? 12.274 1.322 -2.927 1.00 90.25 90 GLN A C 1
ATOM 750 O O . GLN A 1 90 ? 12.714 1.382 -4.074 1.00 90.25 90 GLN A O 1
ATOM 755 N N . ALA A 1 91 ? 11.973 0.166 -2.333 1.00 89.38 91 ALA A N 1
ATOM 756 C CA . ALA A 1 91 ? 12.130 -1.130 -2.978 1.00 89.38 91 ALA A CA 1
ATOM 757 C C . ALA A 1 91 ? 11.275 -1.248 -4.255 1.00 89.38 91 ALA A C 1
ATOM 759 O O . ALA A 1 91 ? 11.776 -1.706 -5.281 1.00 89.38 91 ALA A O 1
ATOM 760 N N . GLU A 1 92 ? 10.017 -0.781 -4.244 1.00 88.75 92 GLU A N 1
ATOM 761 C CA . GLU A 1 92 ? 9.158 -0.790 -5.441 1.00 88.75 92 GLU A CA 1
ATOM 762 C C . GLU A 1 92 ? 9.713 0.126 -6.548 1.00 88.75 92 GLU A C 1
ATOM 764 O O . GLU A 1 92 ? 9.693 -0.233 -7.728 1.00 88.75 92 GLU A O 1
ATOM 769 N N . ILE A 1 93 ? 10.243 1.298 -6.185 1.00 90.62 93 ILE A N 1
ATOM 770 C CA . ILE A 1 93 ? 10.864 2.229 -7.137 1.00 90.62 93 ILE A CA 1
ATOM 771 C C . ILE A 1 93 ? 12.131 1.614 -7.742 1.00 90.62 93 ILE A C 1
ATOM 773 O O . ILE A 1 93 ? 12.281 1.613 -8.963 1.00 90.62 93 ILE A O 1
ATOM 777 N N . GLN A 1 94 ? 13.014 1.049 -6.915 1.00 92.00 94 GLN A N 1
ATOM 778 C CA . GLN A 1 94 ? 14.239 0.396 -7.382 1.00 92.00 94 GLN A CA 1
ATOM 779 C C . GLN A 1 94 ? 13.934 -0.803 -8.282 1.00 92.00 94 GLN A C 1
ATOM 781 O O . GLN A 1 94 ? 14.551 -0.945 -9.335 1.00 92.00 94 GLN A O 1
ATOM 786 N N . ALA A 1 95 ? 12.942 -1.623 -7.925 1.00 92.44 95 ALA A N 1
ATOM 787 C CA . ALA A 1 95 ? 12.510 -2.744 -8.752 1.00 92.44 95 ALA A CA 1
ATOM 788 C C . ALA A 1 95 ? 11.994 -2.279 -10.122 1.00 92.44 95 ALA A C 1
ATOM 790 O O . ALA A 1 95 ? 12.317 -2.892 -11.136 1.00 92.44 95 ALA A O 1
ATOM 791 N N . LYS A 1 96 ? 11.242 -1.172 -10.177 1.00 92.50 96 LYS A N 1
ATOM 792 C CA . LYS A 1 96 ? 10.763 -0.598 -11.445 1.00 92.50 96 LYS A CA 1
ATOM 793 C C . LYS A 1 96 ? 11.890 -0.032 -12.300 1.00 92.50 96 LYS A C 1
ATOM 795 O O . LYS A 1 96 ? 11.865 -0.228 -13.511 1.00 92.50 96 LYS A O 1
ATOM 800 N N . ILE A 1 97 ? 12.857 0.654 -11.693 1.00 94.19 97 ILE A N 1
ATOM 801 C CA . ILE A 1 97 ? 14.031 1.170 -12.409 1.00 94.19 97 ILE A CA 1
ATOM 802 C C . ILE A 1 97 ? 14.826 0.001 -12.986 1.00 94.19 97 ILE A C 1
ATOM 804 O O . ILE A 1 97 ? 15.051 -0.034 -14.189 1.00 94.19 97 ILE A O 1
ATOM 808 N N . LYS A 1 98 ? 15.137 -1.005 -12.164 1.00 92.81 98 LYS A N 1
ATOM 809 C CA . LYS A 1 98 ? 15.879 -2.188 -12.600 1.00 92.81 98 LYS A CA 1
ATOM 810 C C . LYS A 1 98 ? 15.155 -2.952 -13.710 1.00 92.81 98 LYS A C 1
ATOM 812 O O . LYS A 1 98 ? 15.770 -3.307 -14.703 1.00 92.81 98 LYS A O 1
ATOM 817 N N . ALA A 1 99 ? 13.843 -3.157 -13.582 1.00 92.31 99 ALA A N 1
ATOM 818 C CA . ALA A 1 99 ? 13.051 -3.819 -14.618 1.00 92.31 99 ALA A CA 1
ATOM 819 C C . ALA A 1 99 ? 13.033 -3.022 -15.932 1.00 92.31 99 ALA A C 1
ATOM 821 O O . ALA A 1 99 ? 13.047 -3.603 -17.014 1.00 92.31 99 ALA A O 1
ATOM 822 N N . LYS A 1 100 ? 13.020 -1.687 -15.847 1.00 93.12 100 LYS A N 1
ATOM 823 C CA . LYS A 1 100 ? 13.113 -0.819 -17.021 1.00 93.12 100 LYS A CA 1
ATOM 824 C C . LYS A 1 100 ? 14.498 -0.899 -17.668 1.00 93.12 100 LYS A C 1
ATOM 826 O O . LYS A 1 100 ? 14.575 -1.026 -18.883 1.00 93.12 100 LYS A O 1
ATOM 831 N N . GLU A 1 101 ? 15.565 -0.869 -16.877 1.00 93.44 101 GLU A N 1
ATOM 832 C CA . GLU A 1 101 ? 16.943 -1.024 -17.360 1.00 93.44 101 GLU A CA 1
ATOM 833 C C . GLU A 1 101 ? 17.164 -2.395 -18.016 1.00 93.44 101 GLU A C 1
ATOM 835 O O . GLU A 1 101 ? 17.763 -2.478 -19.086 1.00 93.44 101 GLU A O 1
ATOM 840 N N . GLU A 1 102 ? 16.634 -3.466 -17.421 1.00 92.50 102 GLU A N 1
ATOM 841 C CA . GLU A 1 102 ? 16.677 -4.818 -17.989 1.00 92.50 102 GLU A CA 1
ATOM 842 C C . GLU A 1 102 ? 15.921 -4.887 -19.327 1.00 92.50 102 GLU A C 1
ATOM 844 O O . GLU A 1 102 ? 16.454 -5.416 -20.304 1.00 92.50 102 GLU A O 1
ATOM 849 N N . ALA A 1 103 ? 14.731 -4.284 -19.415 1.00 93.81 103 ALA A N 1
ATOM 850 C CA . ALA A 1 103 ? 13.960 -4.227 -20.657 1.00 93.81 103 ALA A CA 1
ATOM 851 C C . ALA A 1 103 ? 14.655 -3.396 -21.754 1.00 93.81 103 ALA A C 1
ATOM 853 O O . ALA A 1 103 ? 14.625 -3.762 -22.931 1.00 93.81 103 ALA A O 1
ATOM 854 N N . GLU A 1 104 ? 15.302 -2.288 -21.387 1.00 92.31 104 GLU A N 1
ATOM 855 C CA . GLU A 1 104 ? 16.079 -1.470 -22.324 1.00 92.31 104 GLU A CA 1
ATOM 856 C C . GLU A 1 104 ? 17.325 -2.218 -22.821 1.00 92.31 104 GLU A C 1
ATOM 858 O O . GLU A 1 104 ? 17.609 -2.206 -24.021 1.00 92.31 104 GLU A O 1
ATOM 863 N N . ALA A 1 105 ? 18.034 -2.931 -21.941 1.00 92.94 105 ALA A N 1
ATOM 864 C CA . ALA A 1 105 ? 19.185 -3.749 -22.317 1.00 92.94 105 ALA A CA 1
ATOM 865 C C . ALA A 1 105 ? 18.798 -4.893 -23.270 1.00 92.94 105 ALA A C 1
ATOM 867 O O . ALA A 1 105 ? 19.497 -5.133 -24.258 1.00 92.94 105 ALA A O 1
ATOM 868 N N . GLU A 1 106 ? 17.669 -5.564 -23.021 1.00 90.25 106 GLU A N 1
ATOM 869 C CA . GLU A 1 106 ? 17.149 -6.612 -23.905 1.00 90.25 106 GLU A CA 1
ATOM 870 C C . GLU A 1 106 ? 16.767 -6.051 -25.284 1.00 90.25 106 GLU A C 1
ATOM 872 O O . GLU A 1 106 ? 17.140 -6.619 -26.315 1.00 90.25 106 GLU A O 1
ATOM 877 N N . ALA A 1 107 ? 16.097 -4.896 -25.326 1.00 94.94 107 ALA A N 1
ATOM 878 C CA . ALA A 1 107 ? 15.734 -4.239 -26.579 1.00 94.94 107 ALA A CA 1
ATOM 879 C C . ALA A 1 107 ? 16.969 -3.838 -27.404 1.00 94.94 107 ALA A C 1
ATOM 881 O O . ALA A 1 107 ? 16.993 -4.032 -28.624 1.00 94.94 107 ALA A O 1
ATOM 882 N N . LEU A 1 108 ? 18.016 -3.322 -26.750 1.00 93.19 108 LEU A N 1
ATOM 883 C CA . LEU A 1 108 ? 19.281 -2.991 -27.407 1.00 93.19 108 LEU A CA 1
ATOM 884 C C . LEU A 1 108 ? 19.995 -4.243 -27.930 1.00 93.19 108 LEU A C 1
ATOM 886 O O . LEU A 1 108 ? 20.468 -4.238 -29.067 1.00 93.19 108 LEU A O 1
ATOM 890 N N . ALA A 1 109 ? 20.031 -5.328 -27.152 1.00 94.25 109 ALA A N 1
ATOM 891 C CA . ALA A 1 109 ? 20.631 -6.589 -27.584 1.00 94.25 109 ALA A CA 1
ATOM 892 C C . ALA A 1 109 ? 19.915 -7.171 -28.816 1.00 94.25 109 ALA A C 1
ATOM 894 O O . ALA A 1 109 ? 20.571 -7.606 -29.765 1.00 94.25 109 ALA A O 1
ATOM 895 N N . LEU A 1 110 ? 18.579 -7.117 -28.847 1.00 95.00 110 LEU A N 1
ATOM 896 C CA . LEU A 1 110 ? 17.785 -7.558 -29.994 1.00 95.00 110 LEU A CA 1
ATOM 897 C C . LEU A 1 110 ? 18.052 -6.691 -31.233 1.00 95.00 110 LEU A C 1
ATOM 899 O O . LEU A 1 110 ? 18.209 -7.222 -32.336 1.00 95.00 110 LEU A O 1
ATOM 903 N N . ALA A 1 111 ? 18.149 -5.369 -31.067 1.00 94.19 111 ALA A N 1
ATOM 904 C CA . ALA A 1 111 ? 18.465 -4.459 -32.164 1.00 94.19 111 ALA A CA 1
ATOM 905 C C . ALA A 1 111 ? 19.861 -4.731 -32.753 1.00 94.19 111 ALA A C 1
ATOM 907 O O . ALA A 1 111 ? 19.997 -4.829 -33.974 1.00 94.19 111 ALA A O 1
ATOM 908 N N . VAL A 1 112 ? 20.876 -4.927 -31.903 1.00 94.94 112 VAL A N 1
ATOM 909 C CA . VAL A 1 112 ? 22.235 -5.287 -32.342 1.00 94.94 112 VAL A CA 1
ATOM 910 C C . VAL A 1 112 ? 22.233 -6.634 -33.063 1.00 94.94 112 VAL A C 1
ATOM 912 O O . VAL A 1 112 ? 22.776 -6.730 -34.161 1.00 94.94 112 VAL A O 1
ATOM 915 N N . ALA A 1 113 ? 21.552 -7.648 -32.521 1.00 94.94 113 ALA A N 1
ATOM 916 C CA . ALA A 1 113 ? 21.450 -8.958 -33.161 1.00 94.94 113 ALA A CA 1
ATOM 917 C C . ALA A 1 113 ? 20.809 -8.881 -34.559 1.00 94.94 113 ALA A C 1
ATOM 919 O O . ALA A 1 113 ? 21.260 -9.559 -35.486 1.00 94.94 113 ALA A O 1
ATOM 920 N N . ARG A 1 114 ? 19.794 -8.024 -34.742 1.00 92.50 114 ARG A N 1
ATOM 921 C CA . ARG A 1 114 ? 19.165 -7.794 -36.050 1.00 92.50 114 ARG A CA 1
ATOM 922 C C . ARG A 1 114 ? 20.123 -7.127 -37.037 1.00 92.50 114 ARG A C 1
ATOM 924 O O . ARG A 1 114 ? 20.206 -7.573 -38.179 1.00 92.50 114 ARG A O 1
ATOM 931 N N . VAL A 1 115 ? 20.853 -6.101 -36.600 1.00 93.81 115 VAL A N 1
ATOM 932 C CA . VAL A 1 115 ? 21.840 -5.402 -37.440 1.00 93.81 115 VAL A CA 1
ATOM 933 C C . VAL A 1 115 ? 22.982 -6.339 -37.836 1.00 93.81 115 VAL A C 1
ATOM 935 O O . VAL A 1 115 ? 23.394 -6.358 -38.994 1.00 93.81 115 VAL A O 1
ATOM 938 N N . GLU A 1 116 ? 23.468 -7.168 -36.913 1.00 91.44 116 GLU A N 1
ATOM 939 C CA . GLU A 1 116 ? 24.506 -8.154 -37.216 1.00 91.44 116 GLU A CA 1
ATOM 940 C C . GLU A 1 116 ? 24.026 -9.234 -38.190 1.00 91.44 116 GLU A C 1
ATOM 942 O O . GLU A 1 116 ? 24.772 -9.620 -39.091 1.00 91.44 116 GLU A O 1
ATOM 947 N N . ALA A 1 117 ? 22.791 -9.721 -38.041 1.00 90.88 117 ALA A N 1
ATOM 948 C CA . ALA A 1 117 ? 22.213 -10.685 -38.973 1.00 90.88 117 ALA A CA 1
ATOM 949 C C . ALA A 1 117 ? 22.081 -10.094 -40.387 1.00 90.88 117 ALA A C 1
ATOM 951 O O . ALA A 1 117 ? 22.437 -10.754 -41.365 1.00 90.88 117 ALA A O 1
ATOM 952 N N . GLU A 1 118 ? 21.644 -8.836 -40.497 1.00 88.12 118 GLU A N 1
ATOM 953 C CA . GLU A 1 118 ? 21.560 -8.120 -41.773 1.00 88.12 118 GLU A CA 1
ATOM 954 C C . GLU A 1 118 ? 22.946 -7.916 -42.404 1.00 88.12 118 GLU A C 1
ATOM 956 O O . GLU A 1 118 ? 23.136 -8.194 -43.590 1.00 88.12 118 GLU A O 1
ATOM 961 N N . ALA A 1 119 ? 23.947 -7.523 -41.611 1.00 89.75 119 ALA A N 1
ATOM 962 C CA . ALA A 1 119 ? 25.321 -7.371 -42.083 1.00 89.75 119 ALA A CA 1
ATOM 963 C C . ALA A 1 119 ? 25.917 -8.699 -42.587 1.00 89.75 119 ALA A C 1
ATOM 965 O O . ALA A 1 119 ? 26.560 -8.728 -43.638 1.00 89.75 119 ALA A O 1
ATOM 966 N N . ARG A 1 120 ? 25.669 -9.815 -41.885 1.00 86.19 120 ARG A N 1
ATOM 967 C CA . ARG A 1 120 ? 26.117 -11.152 -42.318 1.00 86.19 120 ARG A CA 1
ATOM 968 C C . ARG A 1 120 ? 25.440 -11.586 -43.615 1.00 86.19 120 ARG A C 1
ATOM 970 O O . ARG A 1 120 ? 26.132 -12.055 -44.513 1.00 86.19 120 ARG A O 1
ATOM 977 N N . SER A 1 121 ? 24.128 -11.383 -43.744 1.00 86.62 121 SER A N 1
ATOM 978 C CA . SER A 1 121 ? 23.400 -11.700 -44.980 1.00 86.62 121 SER A CA 1
ATOM 979 C C . SER A 1 121 ? 23.901 -10.873 -46.164 1.00 86.62 121 SER A C 1
ATOM 981 O O . SER A 1 121 ? 24.053 -11.407 -47.260 1.00 86.62 121 SER A O 1
ATOM 983 N N . LYS A 1 122 ? 24.196 -9.585 -45.950 1.00 82.38 122 LYS A N 1
ATOM 984 C CA . LYS A 1 122 ? 24.717 -8.706 -47.001 1.00 82.38 122 LYS A CA 1
ATOM 985 C C . LYS A 1 122 ? 26.115 -9.120 -47.455 1.00 82.38 122 LYS A C 1
ATOM 987 O O . LYS A 1 122 ? 26.370 -9.150 -48.653 1.00 82.38 122 LYS A O 1
ATOM 992 N N . ASN A 1 123 ? 26.998 -9.481 -46.524 1.00 78.00 123 ASN A N 1
ATOM 993 C CA . ASN A 1 123 ? 28.333 -9.971 -46.870 1.00 78.00 123 ASN A CA 1
ATOM 994 C C . ASN A 1 123 ? 28.277 -11.305 -47.631 1.00 78.00 123 ASN A C 1
ATOM 996 O O . ASN A 1 123 ? 29.005 -11.465 -48.602 1.00 78.00 123 ASN A O 1
ATOM 1000 N N . GLN A 1 124 ? 27.377 -12.222 -47.257 1.00 77.19 124 GLN A N 1
ATOM 1001 C CA . GLN A 1 124 ? 27.174 -13.475 -47.996 1.00 77.19 124 GLN A CA 1
ATOM 1002 C C . GLN A 1 124 ? 26.672 -13.233 -49.427 1.00 77.19 124 GLN A C 1
ATOM 1004 O O . GLN A 1 124 ? 27.205 -13.825 -50.358 1.00 77.19 124 GLN A O 1
ATOM 1009 N N . GLY A 1 125 ? 25.717 -12.315 -49.622 1.00 71.81 125 GLY A N 1
ATOM 1010 C CA . GLY A 1 125 ? 25.249 -11.948 -50.964 1.00 71.81 125 GLY A CA 1
ATOM 1011 C C . GLY A 1 125 ? 26.349 -11.323 -51.829 1.00 71.81 125 GLY A C 1
ATOM 1012 O O . GLY A 1 125 ? 26.489 -11.672 -52.996 1.00 71.81 125 GLY A O 1
ATOM 1013 N N . LEU A 1 126 ? 27.191 -10.463 -51.241 1.00 70.06 126 LEU A N 1
ATOM 1014 C CA . LEU A 1 126 ? 28.338 -9.879 -51.944 1.00 70.06 126 LEU A CA 1
ATOM 1015 C C . LEU A 1 126 ? 29.377 -10.939 -52.351 1.00 70.06 126 LEU A C 1
ATOM 1017 O O . LEU A 1 126 ? 29.915 -10.867 -53.454 1.00 70.06 126 LEU A O 1
ATOM 1021 N N . GLU A 1 127 ? 29.644 -11.936 -51.503 1.00 67.75 127 GLU A N 1
ATOM 1022 C CA . GLU A 1 127 ? 30.543 -13.051 -51.837 1.00 67.75 127 GLU A CA 1
ATOM 1023 C C . GLU A 1 127 ? 29.965 -13.975 -52.925 1.00 67.75 127 GLU A C 1
ATOM 1025 O O . GLU A 1 127 ? 30.706 -14.473 -53.780 1.00 67.75 127 GLU A O 1
ATOM 1030 N N . GLU A 1 128 ? 28.649 -14.198 -52.929 1.00 64.75 128 GLU A N 1
ATOM 1031 C CA . GLU A 1 128 ? 27.961 -14.970 -53.970 1.00 64.75 128 GLU A CA 1
ATOM 1032 C C . GLU A 1 128 ? 27.956 -14.239 -55.323 1.00 64.75 128 GLU A C 1
ATOM 1034 O O . GLU A 1 128 ? 28.261 -14.852 -56.351 1.00 64.75 128 GLU A O 1
ATOM 1039 N N . ASP A 1 129 ? 27.711 -12.926 -55.336 1.00 63.22 129 ASP A N 1
ATOM 1040 C CA . ASP A 1 129 ? 27.768 -12.095 -56.545 1.00 63.22 129 ASP A CA 1
ATOM 1041 C C . ASP A 1 129 ? 29.197 -11.992 -57.113 1.00 63.22 129 ASP A C 1
ATOM 1043 O O . ASP A 1 129 ? 29.402 -11.996 -58.336 1.00 63.22 129 ASP A O 1
ATOM 1047 N N . GLN A 1 130 ? 30.214 -11.977 -56.245 1.00 61.53 130 GLN A N 1
ATOM 1048 C CA . GLN A 1 130 ? 31.618 -11.978 -56.662 1.00 61.53 130 GLN A CA 1
ATOM 1049 C C . GLN A 1 130 ? 32.034 -13.330 -57.273 1.00 61.53 130 GLN A C 1
ATOM 1051 O O . GLN A 1 130 ? 32.649 -13.367 -58.338 1.00 61.53 130 GLN A O 1
ATOM 1056 N N . LYS A 1 131 ? 31.595 -14.461 -56.704 1.00 60.38 131 LYS A N 1
ATOM 1057 C CA . LYS A 1 131 ? 31.799 -15.789 -57.322 1.00 60.38 131 LYS A CA 1
ATOM 1058 C C . LYS A 1 131 ? 31.035 -15.960 -58.637 1.00 60.38 131 LYS A C 1
ATOM 1060 O O . LYS A 1 131 ? 31.527 -16.611 -59.563 1.00 60.38 131 LYS A O 1
ATOM 1065 N N . ARG A 1 132 ? 29.841 -15.371 -58.754 1.00 58.75 132 ARG A N 1
ATOM 1066 C CA . ARG A 1 132 ? 29.042 -15.417 -59.988 1.00 58.75 132 ARG A CA 1
ATOM 1067 C C . ARG A 1 132 ? 29.672 -14.598 -61.119 1.00 58.75 132 ARG A C 1
ATOM 1069 O O . ARG A 1 132 ? 29.589 -15.013 -62.272 1.00 58.75 132 ARG A O 1
ATOM 1076 N N . SER A 1 133 ? 30.345 -13.492 -60.799 1.00 56.78 133 SER A N 1
ATOM 1077 C CA . SER A 1 133 ? 31.093 -12.689 -61.777 1.00 56.78 133 SER A CA 1
ATOM 1078 C C . SER A 1 133 ? 32.441 -13.310 -62.177 1.00 56.78 133 SER A C 1
ATOM 1080 O O . SER A 1 133 ? 32.829 -13.189 -63.337 1.00 56.78 133 SER A O 1
ATOM 1082 N N . GLU A 1 134 ? 33.102 -14.078 -61.305 1.00 54.53 134 GLU A N 1
ATOM 1083 C CA . GLU A 1 134 ? 34.314 -14.844 -61.661 1.00 54.53 134 GLU A CA 1
ATOM 1084 C C . GLU A 1 134 ? 34.027 -16.099 -62.510 1.00 54.53 134 GLU A C 1
ATOM 1086 O O . GLU A 1 134 ? 34.889 -16.548 -63.265 1.00 54.53 134 GLU A O 1
ATOM 1091 N N . THR A 1 135 ? 32.800 -16.633 -62.474 1.00 50.91 135 THR A N 1
ATOM 1092 C CA . THR A 1 135 ? 32.384 -17.783 -63.308 1.00 50.91 135 THR A CA 1
ATOM 1093 C C . THR A 1 135 ? 31.875 -17.360 -64.704 1.00 50.91 135 THR A C 1
ATOM 1095 O O . THR A 1 135 ? 31.521 -18.206 -65.519 1.00 50.91 135 THR A O 1
ATOM 1098 N N . SER A 1 136 ? 31.866 -16.056 -65.017 1.00 46.06 136 SER A N 1
ATOM 1099 C CA . SER A 1 136 ? 31.359 -15.487 -66.281 1.00 46.06 136 SER A CA 1
ATOM 1100 C C . SER A 1 136 ? 32.465 -14.985 -67.230 1.00 46.06 136 SER A C 1
ATOM 1102 O O . SER A 1 136 ? 32.221 -14.113 -68.065 1.00 46.06 136 SER A O 1
ATOM 1104 N N . VAL A 1 137 ? 33.686 -15.524 -67.145 1.00 47.22 137 VAL A N 1
ATOM 1105 C CA . VAL A 1 137 ? 34.720 -15.316 -68.177 1.00 47.22 137 VAL A CA 1
ATOM 1106 C C . VAL A 1 137 ? 34.682 -16.488 -69.161 1.00 47.22 137 VAL A C 1
ATOM 1108 O O . VAL A 1 137 ? 35.481 -17.417 -69.089 1.00 47.22 137 VAL A O 1
ATOM 1111 N N . GLY A 1 138 ? 33.714 -16.464 -70.078 1.00 49.88 138 GLY A N 1
ATOM 1112 C CA . GLY A 1 138 ? 33.617 -17.435 -71.166 1.00 49.88 138 GLY A CA 1
ATOM 1113 C C . GLY A 1 138 ? 32.372 -17.225 -72.023 1.00 49.88 138 GLY A C 1
ATOM 1114 O O . GLY A 1 138 ? 31.327 -17.780 -71.704 1.00 49.88 138 GLY A O 1
ATOM 1115 N N . ASN A 1 139 ? 32.545 -16.492 -73.130 1.00 48.75 139 ASN A N 1
ATOM 1116 C CA . ASN A 1 139 ? 31.547 -16.006 -74.104 1.00 48.75 139 ASN A CA 1
ATOM 1117 C C . ASN A 1 139 ? 30.794 -14.754 -73.604 1.00 48.75 139 ASN A C 1
ATOM 1119 O O . ASN A 1 139 ? 30.293 -14.740 -72.494 1.00 48.75 139 ASN A O 1
ATOM 1123 N N . GLU A 1 140 ? 30.717 -13.635 -74.328 1.00 42.88 140 GLU A N 1
ATOM 1124 C CA . GLU A 1 140 ? 30.437 -13.516 -75.760 1.00 42.88 140 GLU A CA 1
ATOM 1125 C C . GLU A 1 140 ? 31.132 -12.316 -76.429 1.00 42.88 140 GLU A C 1
ATOM 1127 O O . GLU A 1 140 ? 31.328 -11.243 -75.858 1.00 42.88 140 GLU A O 1
ATOM 1132 N N . THR A 1 141 ? 31.474 -12.534 -77.696 1.00 43.75 141 THR A N 1
ATOM 1133 C CA . THR A 1 141 ? 31.839 -11.539 -78.702 1.00 43.75 141 THR A CA 1
ATOM 1134 C C . THR A 1 141 ? 30.641 -10.631 -78.992 1.00 43.75 141 THR A C 1
ATOM 1136 O O . THR A 1 141 ? 29.566 -11.125 -79.317 1.00 43.75 141 THR A O 1
ATOM 1139 N N . VAL A 1 142 ? 30.832 -9.311 -78.940 1.00 40.62 142 VAL A N 1
ATOM 1140 C CA . VAL A 1 142 ? 29.864 -8.325 -79.444 1.00 40.62 142 VAL A CA 1
ATOM 1141 C C . VAL A 1 142 ? 30.413 -7.717 -80.733 1.00 40.62 142 VAL A C 1
ATOM 1143 O O . VAL A 1 142 ? 31.498 -7.137 -80.733 1.00 40.62 142 VAL A O 1
ATOM 1146 N N . CYS A 1 143 ? 29.637 -7.817 -81.815 1.00 34.41 143 CYS A N 1
ATOM 1147 C CA . CYS A 1 143 ? 29.732 -6.938 -82.977 1.00 34.41 143 CYS A CA 1
ATOM 1148 C C . CYS A 1 143 ? 28.346 -6.340 -83.275 1.00 34.41 143 CYS A C 1
ATOM 1150 O O . CYS A 1 143 ? 27.406 -7.064 -83.580 1.00 34.41 143 CYS A O 1
ATOM 1152 N N . ASP A 1 144 ? 28.308 -5.013 -83.171 1.00 34.88 144 ASP A N 1
ATOM 1153 C CA . ASP A 1 144 ? 27.595 -4.011 -83.973 1.00 34.88 144 ASP A CA 1
ATOM 1154 C C . ASP A 1 144 ? 26.054 -3.874 -84.067 1.00 34.88 144 ASP A C 1
ATOM 1156 O O . ASP A 1 144 ? 25.321 -4.719 -84.566 1.00 34.88 144 ASP A O 1
ATOM 1160 N N . ALA A 1 145 ? 25.660 -2.638 -83.714 1.00 36.41 145 ALA A N 1
ATOM 1161 C CA . ALA A 1 145 ? 24.881 -1.653 -84.481 1.00 36.41 145 ALA A CA 1
ATOM 1162 C C . ALA A 1 145 ? 23.364 -1.830 -84.744 1.00 36.41 145 ALA A C 1
ATOM 1164 O O . ALA A 1 145 ? 22.926 -2.482 -85.682 1.00 36.41 145 ALA A O 1
ATOM 1165 N N . ALA A 1 146 ? 22.602 -1.043 -83.966 1.00 37.06 146 ALA A N 1
ATOM 1166 C CA . ALA A 1 146 ? 21.593 -0.040 -84.363 1.00 37.06 146 ALA A CA 1
ATOM 1167 C C . ALA A 1 146 ? 20.491 -0.379 -85.399 1.00 37.06 146 ALA A C 1
ATOM 1169 O O . ALA A 1 146 ? 20.764 -0.502 -86.587 1.00 37.06 146 ALA A O 1
ATOM 1170 N N . ALA A 1 147 ? 19.213 -0.267 -84.990 1.00 39.75 147 ALA A N 1
ATOM 1171 C CA . ALA A 1 147 ? 18.364 0.928 -85.212 1.00 39.75 147 ALA A CA 1
ATOM 1172 C C . ALA A 1 147 ? 16.847 0.659 -85.014 1.00 39.75 147 ALA A C 1
ATOM 1174 O O . ALA A 1 147 ? 16.348 -0.370 -85.455 1.00 39.75 147 ALA A O 1
ATOM 1175 N N . ASN A 1 148 ? 16.137 1.692 -84.512 1.00 36.91 148 ASN A N 1
ATOM 1176 C CA . ASN A 1 148 ? 14.715 2.047 -84.756 1.00 36.91 148 ASN A CA 1
ATOM 1177 C C . ASN A 1 148 ? 13.591 1.170 -84.136 1.00 36.91 148 ASN A C 1
ATOM 1179 O O . ASN A 1 148 ? 13.689 -0.042 -84.129 1.00 36.91 148 ASN A O 1
ATOM 1183 N N . GLU A 1 149 ? 12.434 1.651 -83.645 1.00 37.78 149 GLU A N 1
ATOM 1184 C CA . GLU A 1 149 ? 11.783 2.968 -83.497 1.00 37.78 149 GLU A CA 1
ATOM 1185 C C . GLU A 1 149 ? 10.606 2.858 -82.485 1.00 37.78 149 GLU A C 1
ATOM 1187 O O . GLU A 1 149 ? 9.936 1.833 -82.436 1.00 37.78 149 GLU A O 1
ATOM 1192 N N . ARG A 1 150 ? 10.286 3.992 -81.834 1.00 40.69 150 ARG A N 1
ATOM 1193 C CA . ARG A 1 150 ? 8.939 4.536 -81.505 1.00 40.69 150 ARG A CA 1
ATOM 1194 C C . ARG A 1 150 ? 8.028 3.950 -80.394 1.00 40.69 150 ARG A C 1
ATOM 1196 O O . ARG A 1 150 ? 7.463 2.875 -80.511 1.00 40.69 150 ARG A O 1
ATOM 1203 N N . HIS A 1 151 ? 7.680 4.899 -79.508 1.00 40.50 151 HIS A N 1
ATOM 1204 C CA . HIS A 1 151 ? 6.328 5.403 -79.163 1.00 40.50 151 HIS A CA 1
ATOM 1205 C C . HIS A 1 151 ? 5.660 5.022 -77.820 1.00 40.50 151 HIS A C 1
ATOM 1207 O O . HIS A 1 151 ? 5.234 3.895 -77.612 1.00 40.50 151 HIS A O 1
ATOM 1213 N N . SER A 1 152 ? 5.444 6.098 -77.044 1.00 38.00 152 SER A N 1
ATOM 1214 C CA . SER A 1 152 ? 4.232 6.495 -76.298 1.00 38.00 152 SER A CA 1
ATOM 1215 C C . SER A 1 152 ? 3.912 5.901 -74.912 1.00 38.00 152 SER A C 1
ATOM 1217 O O . SER A 1 152 ? 3.623 4.722 -74.765 1.00 38.00 152 SER A O 1
ATOM 1219 N N . ASP A 1 153 ? 3.896 6.828 -73.938 1.00 40.66 153 ASP A N 1
ATOM 1220 C CA . ASP A 1 153 ? 3.056 6.988 -72.722 1.00 40.66 153 ASP A CA 1
ATOM 1221 C C . ASP A 1 153 ? 1.640 6.356 -72.760 1.00 40.66 153 ASP A C 1
ATOM 1223 O O . ASP A 1 153 ? 1.160 6.047 -73.855 1.00 40.66 153 ASP A O 1
ATOM 1227 N N . PRO A 1 154 ? 0.829 6.394 -71.669 1.00 63.59 154 PRO A N 1
ATOM 1228 C CA . PRO A 1 154 ? 1.085 6.512 -70.216 1.00 63.59 154 PRO A CA 1
ATOM 1229 C C . PRO A 1 154 ? 0.265 5.460 -69.402 1.00 63.59 154 PRO A C 1
ATOM 1231 O O . PRO A 1 154 ? -0.468 4.676 -69.997 1.00 63.59 154 PRO A O 1
ATOM 1234 N N . SER A 1 155 ? 0.369 5.443 -68.058 1.00 39.97 155 SER A N 1
ATOM 1235 C CA . SER A 1 155 ? -0.748 5.253 -67.086 1.00 39.97 155 SER A CA 1
ATOM 1236 C C . SER A 1 155 ? -0.300 4.723 -65.710 1.00 39.97 155 SER A C 1
ATOM 1238 O O . SER A 1 155 ? 0.122 3.580 -65.563 1.00 39.97 155 SER A O 1
ATOM 1240 N N . ASP A 1 156 ? -0.493 5.577 -64.703 1.00 43.22 156 ASP A N 1
ATOM 1241 C CA . ASP A 1 156 ? -0.667 5.300 -63.262 1.00 43.22 156 ASP A CA 1
ATOM 1242 C C . ASP A 1 156 ? -1.878 4.350 -63.027 1.00 43.22 156 ASP A C 1
ATOM 1244 O O . ASP A 1 156 ? -2.765 4.319 -63.894 1.00 43.22 156 ASP A O 1
ATOM 1248 N N . PRO A 1 157 ? -2.014 3.618 -61.891 1.00 52.53 157 PRO A N 1
ATOM 1249 C CA . PRO A 1 157 ? -2.479 4.294 -60.672 1.00 52.53 157 PRO A CA 1
ATOM 1250 C C . PRO A 1 157 ? -2.037 3.708 -59.302 1.00 52.53 157 PRO A C 1
ATOM 1252 O O . PRO A 1 157 ? -1.971 2.501 -59.089 1.00 52.53 157 PRO A O 1
ATOM 1255 N N . LEU A 1 158 ? -1.950 4.620 -58.325 1.00 44.03 158 LEU A N 1
ATOM 1256 C CA . LEU A 1 158 ? -2.499 4.538 -56.954 1.00 44.03 158 LEU A CA 1
ATOM 1257 C C . LEU A 1 158 ? -2.082 3.368 -56.037 1.00 44.03 158 LEU A C 1
ATOM 1259 O O . LEU A 1 158 ? -2.676 2.296 -56.080 1.00 44.03 158 LEU A O 1
ATOM 1263 N N . VAL A 1 159 ? -1.317 3.698 -54.986 1.00 49.84 159 VAL A N 1
ATOM 1264 C CA . VAL A 1 159 ? -1.723 3.349 -53.608 1.00 49.84 159 VAL A CA 1
ATOM 1265 C C . VAL A 1 159 ? -1.527 4.569 -52.704 1.00 49.84 159 VAL A C 1
ATOM 1267 O O . VAL A 1 159 ? -0.414 4.949 -52.349 1.00 49.84 159 VAL A O 1
ATOM 1270 N N . GLN A 1 160 ? -2.651 5.205 -52.376 1.00 44.22 160 GLN A N 1
ATOM 1271 C CA . GLN A 1 160 ? -2.789 6.207 -51.325 1.00 44.22 160 GLN A CA 1
ATOM 1272 C C . GLN A 1 160 ? -2.923 5.543 -49.945 1.00 44.22 160 GLN A C 1
ATOM 1274 O O . GLN A 1 160 ? -3.433 4.430 -49.839 1.00 44.22 160 GLN A O 1
ATOM 1279 N N . ASN A 1 161 ? -2.633 6.351 -48.918 1.00 38.62 161 ASN A N 1
ATOM 1280 C CA . ASN A 1 161 ? -3.096 6.264 -47.525 1.00 38.62 161 ASN A CA 1
ATOM 1281 C C . ASN A 1 161 ? -2.370 5.216 -46.650 1.00 38.62 161 ASN A C 1
ATOM 1283 O O . ASN A 1 161 ? -2.209 4.065 -47.016 1.00 38.62 161 ASN A O 1
ATOM 1287 N N . THR A 1 162 ? -1.936 5.520 -45.423 1.00 44.19 162 THR A N 1
ATOM 1288 C CA . THR A 1 162 ? -2.686 6.273 -44.408 1.00 44.19 162 THR A CA 1
ATOM 1289 C C . THR A 1 162 ? -1.747 6.774 -43.299 1.00 44.19 162 THR A C 1
ATOM 1291 O O . THR A 1 162 ? -1.042 5.990 -42.670 1.00 44.19 162 THR A O 1
ATOM 1294 N N . LEU A 1 163 ? -1.781 8.082 -43.035 1.00 50.69 163 LEU A N 1
ATOM 1295 C CA . LEU A 1 163 ? -1.531 8.679 -41.719 1.00 50.69 163 LEU A CA 1
ATOM 1296 C C . LEU A 1 163 ? -2.680 8.265 -40.790 1.00 50.69 163 LEU A C 1
ATOM 1298 O O . LEU A 1 163 ? -3.817 8.594 -41.108 1.00 50.69 163 LEU A O 1
ATOM 1302 N N . LEU A 1 164 ? -2.417 7.614 -39.658 1.00 42.19 164 LEU A N 1
ATOM 1303 C CA . LEU A 1 164 ? -3.350 7.564 -38.519 1.00 42.19 164 LEU A CA 1
ATOM 1304 C C . LEU A 1 164 ? -2.515 7.284 -37.257 1.00 42.19 164 LEU A C 1
ATOM 1306 O O . LEU A 1 164 ? -1.922 6.220 -37.124 1.00 42.19 164 LEU A O 1
ATOM 1310 N N . SER A 1 165 ? -2.171 8.317 -36.487 1.00 39.72 165 SER A N 1
ATOM 1311 C CA . SER A 1 165 ? -2.934 8.805 -35.325 1.00 39.72 165 SER A CA 1
ATOM 1312 C C . SER A 1 165 ? -3.236 7.723 -34.290 1.00 39.72 165 SER A C 1
ATOM 1314 O O . SER A 1 165 ? -3.928 6.746 -34.560 1.00 39.72 165 SER A O 1
ATOM 1316 N N . ALA A 1 166 ? -2.734 7.974 -33.080 1.00 48.91 166 ALA A N 1
ATOM 1317 C CA . ALA A 1 166 ? -3.118 7.313 -31.843 1.00 48.91 166 ALA A CA 1
ATOM 1318 C C . ALA A 1 166 ? -4.643 7.284 -31.644 1.00 48.91 166 ALA A C 1
ATOM 1320 O O . ALA A 1 166 ? -5.350 8.165 -32.141 1.00 48.91 166 ALA A O 1
ATOM 1321 N N . PRO A 1 167 ? -5.130 6.362 -30.806 1.00 56.00 167 PRO A N 1
ATOM 1322 C CA . PRO A 1 167 ? -6.287 6.663 -29.983 1.00 56.00 167 PRO A CA 1
ATOM 1323 C C . PRO A 1 167 ? -5.928 6.684 -28.495 1.00 56.00 167 PRO A C 1
ATOM 1325 O O . PRO A 1 167 ? -5.557 5.675 -27.894 1.00 56.00 167 PRO A O 1
ATOM 1328 N N . ASP A 1 168 ? -6.119 7.867 -27.917 1.00 40.50 168 ASP A N 1
ATOM 1329 C CA . ASP A 1 168 ? -6.591 8.024 -26.549 1.00 40.50 168 ASP A CA 1
ATOM 1330 C C . ASP A 1 168 ? -7.941 7.310 -26.350 1.00 40.50 168 ASP A C 1
ATOM 1332 O O . ASP A 1 168 ? -8.789 7.277 -27.240 1.00 40.50 168 ASP A O 1
ATOM 1336 N N . ALA A 1 169 ? -8.120 6.827 -25.121 1.00 45.50 169 ALA A N 1
ATOM 1337 C CA . ALA A 1 169 ? -9.370 6.711 -24.368 1.00 45.50 169 ALA A CA 1
ATOM 1338 C C . ALA A 1 169 ? -10.586 6.002 -25.005 1.00 45.50 169 ALA A C 1
ATOM 1340 O O . ALA A 1 169 ? -11.329 6.566 -25.805 1.00 45.50 169 ALA A O 1
ATOM 1341 N N . VAL A 1 170 ? -10.944 4.845 -24.431 1.00 45.75 170 VAL A N 1
ATOM 1342 C CA . VAL A 1 170 ? -12.349 4.414 -24.346 1.00 45.75 170 VAL A CA 1
ATOM 1343 C C . VAL A 1 170 ? -12.756 4.254 -22.882 1.00 45.75 170 VAL A C 1
ATOM 1345 O O . VAL A 1 170 ? -12.423 3.295 -22.192 1.00 45.75 170 VAL A O 1
ATOM 1348 N N . ASN A 1 171 ? -13.497 5.270 -22.451 1.00 46.88 171 ASN A N 1
ATOM 1349 C 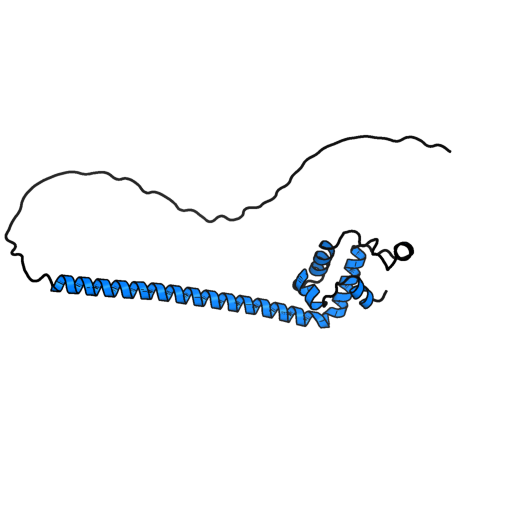CA . ASN A 1 171 ? -14.444 5.309 -21.348 1.00 46.88 171 ASN A CA 1
ATOM 1350 C C . ASN A 1 171 ? -15.498 4.196 -21.517 1.00 46.88 171 ASN A C 1
ATOM 1352 O O . ASN A 1 171 ? -16.191 4.161 -22.532 1.00 46.88 171 ASN A O 1
ATOM 1356 N N . CYS A 1 172 ? -15.653 3.324 -20.520 1.00 36.34 172 CYS A N 1
ATOM 1357 C CA . CYS A 1 172 ? -16.796 2.417 -20.426 1.00 36.34 172 CYS A CA 1
ATOM 1358 C C . CYS A 1 172 ? -17.614 2.794 -19.185 1.00 36.34 172 CYS A C 1
ATOM 1360 O O . CYS A 1 172 ? -17.454 2.240 -18.101 1.00 36.34 172 CYS A O 1
ATOM 1362 N N . SER A 1 173 ? -18.466 3.804 -19.361 1.00 40.94 173 SER A N 1
ATOM 1363 C CA . SER A 1 173 ? -19.608 4.055 -18.490 1.00 40.94 173 SER A CA 1
ATOM 1364 C C . SER A 1 173 ? -20.785 3.255 -19.034 1.00 40.94 173 SER A C 1
ATOM 1366 O O . SER A 1 173 ? -21.338 3.604 -20.072 1.00 40.94 173 SER A O 1
ATOM 1368 N N . THR A 1 174 ? -21.192 2.199 -18.337 1.00 43.34 174 THR A N 1
ATOM 1369 C CA . THR A 1 174 ? -22.520 1.606 -18.523 1.00 43.34 174 THR A CA 1
ATOM 1370 C C . THR A 1 174 ? -23.403 2.042 -17.367 1.00 43.34 174 THR A C 1
ATOM 1372 O O . THR A 1 174 ? -23.448 1.402 -16.317 1.00 43.34 174 THR A O 1
ATOM 1375 N N . ALA A 1 175 ? -24.096 3.159 -17.579 1.00 41.44 175 ALA A N 1
ATOM 1376 C CA . ALA A 1 175 ? -25.344 3.446 -16.899 1.00 41.44 175 ALA A CA 1
ATOM 1377 C C . ALA A 1 175 ? -26.414 2.503 -17.468 1.00 41.44 175 ALA A C 1
ATOM 1379 O O . ALA A 1 175 ? -26.615 2.450 -18.680 1.00 41.44 175 ALA A O 1
ATOM 1380 N N . THR A 1 176 ? -27.093 1.757 -16.601 1.00 50.41 176 THR A N 1
ATOM 1381 C CA . THR A 1 176 ? -28.408 1.194 -16.915 1.00 50.41 176 THR A CA 1
ATOM 1382 C C . THR A 1 176 ? -29.401 1.794 -15.938 1.00 50.41 176 THR A C 1
ATOM 1384 O O . THR A 1 176 ? -29.421 1.496 -14.747 1.00 50.41 176 THR A O 1
ATOM 1387 N N . GLU A 1 177 ? -30.175 2.725 -16.475 1.00 46.75 177 GLU A N 1
ATOM 1388 C CA . GLU A 1 177 ? -31.397 3.252 -15.902 1.00 46.75 177 GLU A CA 1
ATOM 1389 C C . GLU A 1 177 ? -32.526 2.293 -16.297 1.00 46.75 177 GLU A C 1
ATOM 1391 O O . GLU A 1 177 ? -32.721 2.015 -17.479 1.00 46.75 177 GLU A O 1
ATOM 1396 N N . SER A 1 178 ? -33.262 1.760 -15.322 1.00 48.88 178 SER A N 1
ATOM 1397 C CA . SER A 1 178 ? -34.583 1.185 -15.577 1.00 48.88 178 SER A CA 1
ATOM 1398 C C . SER A 1 178 ? -35.500 1.482 -14.402 1.00 48.88 178 SER A C 1
ATOM 1400 O O . SER A 1 178 ? -35.616 0.730 -13.438 1.00 48.88 178 SER A O 1
ATOM 1402 N N . THR A 1 179 ? -36.148 2.630 -14.535 1.00 43.28 179 THR A N 1
ATOM 1403 C CA . THR A 1 179 ? -37.377 3.042 -13.870 1.00 43.28 179 THR A CA 1
ATOM 1404 C C . THR A 1 179 ? -38.453 1.957 -13.960 1.00 43.28 179 THR A C 1
ATOM 1406 O O . THR A 1 179 ? -38.850 1.564 -15.055 1.00 43.28 179 THR A O 1
ATOM 1409 N N . ALA A 1 180 ? -38.998 1.546 -12.816 1.00 52.03 180 ALA A N 1
ATOM 1410 C CA . ALA A 1 180 ? -40.365 1.045 -12.726 1.00 52.03 180 ALA A CA 1
ATOM 1411 C C . ALA A 1 180 ? -40.989 1.519 -11.409 1.00 52.03 180 ALA A C 1
ATOM 1413 O O . ALA A 1 180 ? -40.504 1.254 -10.313 1.00 52.03 180 ALA A O 1
ATOM 1414 N N . ARG A 1 181 ? -42.047 2.298 -11.594 1.00 46.53 181 ARG A N 1
ATOM 1415 C CA . ARG A 1 181 ? -42.883 3.012 -10.638 1.00 46.53 181 ARG A CA 1
ATOM 1416 C C . ARG A 1 181 ? -44.065 2.128 -10.245 1.00 46.53 181 ARG A C 1
ATOM 1418 O O . ARG A 1 181 ? -44.659 1.521 -11.130 1.00 46.53 181 ARG A O 1
ATOM 1425 N N . SER A 1 182 ? -44.418 2.105 -8.965 1.00 51.31 182 SER A N 1
ATOM 1426 C CA . SER A 1 182 ? -45.747 1.790 -8.397 1.00 51.31 182 SER A CA 1
ATOM 1427 C C . SER A 1 182 ? -45.641 2.211 -6.922 1.00 51.31 182 SER A C 1
ATOM 1429 O O . SER A 1 182 ? -44.917 1.578 -6.164 1.00 51.31 182 SER A O 1
ATOM 1431 N N . ASP A 1 183 ? -45.996 3.437 -6.530 1.00 52.81 183 ASP A N 1
ATOM 1432 C CA . ASP A 1 183 ? -47.370 3.882 -6.256 1.00 52.81 183 ASP A CA 1
ATOM 1433 C C . ASP A 1 183 ? -48.213 2.764 -5.621 1.00 52.81 183 ASP A C 1
ATOM 1435 O O . ASP A 1 183 ? -48.834 2.000 -6.344 1.00 52.81 183 ASP A O 1
ATOM 1439 N N . GLU A 1 184 ? -48.237 2.688 -4.284 1.00 57.00 184 GLU A N 1
ATOM 1440 C CA . GLU A 1 184 ? -49.471 2.403 -3.540 1.00 57.00 184 GLU A CA 1
ATOM 1441 C C . GLU A 1 184 ? -49.371 2.861 -2.074 1.00 57.00 184 GLU A C 1
ATOM 1443 O O . GLU A 1 184 ? -48.678 2.298 -1.228 1.00 57.00 184 GLU A O 1
ATOM 1448 N N . ASN A 1 185 ? -50.090 3.954 -1.814 1.00 51.56 185 ASN A N 1
ATOM 1449 C CA . ASN A 1 185 ? -50.593 4.375 -0.515 1.00 51.56 185 ASN A CA 1
ATOM 1450 C C . ASN A 1 185 ? -51.365 3.222 0.140 1.00 51.56 185 ASN A C 1
ATOM 1452 O O . ASN A 1 185 ? -52.378 2.791 -0.407 1.00 51.56 185 ASN A O 1
ATOM 1456 N N . PHE A 1 186 ? -50.996 2.827 1.356 1.00 45.84 186 PHE A N 1
ATOM 1457 C CA . PHE A 1 186 ? -51.955 2.199 2.260 1.00 45.84 186 PHE A CA 1
ATOM 1458 C C . PHE A 1 186 ? -51.706 2.666 3.692 1.00 45.84 186 PHE A C 1
ATOM 1460 O O . PHE A 1 186 ? -50.801 2.207 4.384 1.00 45.84 186 PHE A O 1
ATOM 1467 N N . ASN A 1 187 ? -52.524 3.633 4.093 1.00 51.28 187 ASN A N 1
ATOM 1468 C CA . ASN A 1 187 ? -52.766 4.021 5.471 1.00 51.28 187 ASN A CA 1
ATOM 1469 C C . ASN A 1 187 ? -54.174 3.506 5.796 1.00 51.28 187 ASN A C 1
ATOM 1471 O O . ASN A 1 187 ? -55.093 3.775 5.016 1.00 51.28 187 ASN A O 1
ATOM 1475 N N . PRO A 1 188 ? -54.354 2.772 6.898 1.00 58.62 188 PRO A N 1
ATOM 1476 C CA . PRO A 1 188 ? -55.500 3.100 7.733 1.00 58.62 188 PRO A CA 1
ATOM 1477 C C . PRO A 1 188 ? -55.181 3.028 9.231 1.00 58.62 188 PRO A C 1
ATOM 1479 O O . PRO A 1 188 ? -54.546 2.093 9.705 1.00 58.62 188 PRO A O 1
ATOM 1482 N N . GLU A 1 189 ? -55.660 4.071 9.914 1.00 57.84 189 GLU A N 1
ATOM 1483 C CA . GLU A 1 189 ? -56.392 4.055 11.190 1.00 57.84 189 GLU A CA 1
ATOM 1484 C C . GLU A 1 189 ? -55.818 3.184 12.325 1.00 57.84 189 GLU A C 1
ATOM 1486 O O . GLU A 1 189 ? -55.747 1.966 12.259 1.00 57.84 189 GLU A O 1
ATOM 1491 N N . THR A 1 190 ? -55.297 3.778 13.402 1.00 57.38 190 THR A N 1
ATOM 1492 C CA . THR A 1 190 ? -56.096 4.389 14.486 1.00 57.38 190 THR A CA 1
ATOM 1493 C C . THR A 1 190 ? -57.220 3.467 14.952 1.00 57.38 190 THR A C 1
ATOM 1495 O O . THR A 1 190 ? -58.320 3.534 14.427 1.00 57.38 190 THR A O 1
ATOM 1498 N N . ASP A 1 191 ? -56.964 2.669 15.984 1.00 58.12 191 ASP A N 1
ATOM 1499 C CA . ASP A 1 191 ? -57.991 2.427 16.992 1.00 58.12 191 ASP A CA 1
ATOM 1500 C C . ASP A 1 191 ? -57.356 2.124 18.355 1.00 58.12 191 ASP A C 1
ATOM 1502 O O . ASP A 1 191 ? -56.186 1.743 18.443 1.00 58.12 191 ASP A O 1
ATOM 1506 N N . GLN A 1 192 ? -58.146 2.447 19.371 1.00 57.66 192 GLN A N 1
ATOM 1507 C CA . GLN A 1 192 ? -57.850 2.703 20.783 1.00 57.66 192 GLN A CA 1
ATOM 1508 C C . GLN A 1 192 ? -57.278 1.535 21.595 1.00 57.66 192 GLN A C 1
ATOM 1510 O O . GLN A 1 192 ? -57.578 0.360 21.290 1.00 57.66 192 GLN A O 1
#

Foldseek 3Di:
DDLVVLCVVQVPPDDLLCQCCVQPLNDLLRSLVRSLVVDDQPQQQDDPPHSVVRVPDPDRDGSVNSSVSSSVSSVVCVVPNVVVSVVVVVVVVVVVVVVVVVVVVVVVVVVVVVVVVVVVVVVVVVVVVVVVVVVPPDDDDDDDDDDDDDDDDDDDDDDDDDDDDDDDDDDDDDDDDDDDDDDDDDDDDDDD

Sequence (192 aa):
MDIVTFWETYGSTTSPADFVWQYGKGDIDTAVKKYLRQKPSFYGIMQRGTWRTTFESENQYNRECVSFGLMAYLEQTEETWRPLVEEARQAEIQAKIKAKEEAEAEALALAVARVEAEARSKNQGLEEDQKRSETSVGNETVCDAAANERHSDPSDPLVQNTLLSAPDAVNCSTATESTARSDENFNPETDQ